Protein AF-A0A2E6G4C5-F1 (afdb_monomer)

Nearest PDB structures (foldseek):
  2aii-assembly1_X  TM=8.793E-01  e=7.223E-10  Homo sapiens
  6qkj-assembly1_A  TM=6.917E-01  e=2.971E-03  Chloracidobacterium thermophilum B
  6qki-assembly1_B  TM=6.060E-01  e=1.383E-03  Chloracidobacterium thermophilum B
  6o6l-assembly1_C  TM=6.551E-01  e=5.988E-03  Chloracidobacterium thermophilum B
  6o6m-assembly1_C  TM=4.551E-01  e=1.674E-03  Chloracidobacterium thermophilum B

Sequence (199 aa):
MARGNNMEEQTFGRVQLSPLMRRVRTIFTVLGCVMVSLTGCFEREGQLANVDDASENGMAFVPGGTFWMGAQNDPLSLPREHPAHLVTVGPFWMDAHEVTNAQFDDFVQATGYVPVAEKPLDIEALMVGLPLGSTVEDLDPTPGSMVFSPPLHEVGLADAFAWWDWQQGADWRHPFGPESSLANLENHPVVHVCYWDAL

Mean predicted aligned error: 15.0 Å

Radius of gyration: 37.27 Å; Cα contacts (8 Å, |Δi|>4): 217; chains: 1; bounding box: 77×78×99 Å

Solvent-accessible surface area (backbone atoms only — not comparable to full-atom values): 12948 Å² total; per-residue (Å²): 141,81,84,90,85,86,88,82,89,82,85,80,74,83,80,80,77,61,84,75,69,68,65,64,64,64,62,64,65,68,68,67,76,76,79,80,82,83,84,80,80,78,76,75,70,78,76,72,69,64,78,88,60,41,44,101,83,51,29,30,66,44,79,47,50,74,47,77,45,58,47,81,89,55,93,85,62,55,81,87,42,49,70,48,42,83,46,76,49,75,63,49,76,42,69,72,61,71,67,20,35,48,61,51,48,55,51,30,71,74,69,68,61,78,52,68,24,76,36,67,55,59,60,74,68,50,58,76,76,49,65,95,84,72,59,71,89,80,58,77,47,67,27,26,35,77,31,83,43,82,56,98,58,93,73,69,90,86,47,67,69,68,37,34,41,82,32,63,49,12,21,59,60,11,67,79,14,69,90,41,62,51,82,96,38,43,84,36,64,56,47,65,68,52,77,81,64,75,109

Structure (mmCIF, N/CA/C/O backbone):
data_AF-A0A2E6G4C5-F1
#
_entry.id   AF-A0A2E6G4C5-F1
#
loop_
_atom_site.group_PDB
_atom_site.id
_atom_site.type_symbol
_atom_site.label_atom_id
_atom_site.label_alt_id
_atom_site.label_comp_id
_atom_site.label_asym_id
_atom_site.label_entity_id
_atom_site.label_seq_id
_atom_site.pdbx_PDB_ins_code
_atom_site.Cartn_x
_atom_site.Cartn_y
_atom_site.Cartn_z
_atom_site.occupancy
_atom_site.B_iso_or_equiv
_atom_site.auth_seq_id
_atom_site.auth_comp_id
_atom_site.auth_asym_id
_atom_site.auth_atom_id
_atom_site.pdbx_PDB_model_num
ATOM 1 N N . MET A 1 1 ? -52.702 -55.408 76.292 1.00 41.81 1 MET A N 1
ATOM 2 C CA . MET A 1 1 ? -51.222 -55.386 76.303 1.00 41.81 1 MET A CA 1
ATOM 3 C C . MET A 1 1 ? -50.809 -53.934 76.035 1.00 41.81 1 MET A C 1
ATOM 5 O O . MET A 1 1 ? -50.773 -53.537 74.890 1.00 41.81 1 MET A O 1
ATOM 9 N N . ALA A 1 2 ? -50.998 -53.005 76.976 1.00 33.78 2 ALA A N 1
ATOM 10 C CA . ALA A 1 2 ? -50.266 -52.731 78.221 1.00 33.78 2 ALA A CA 1
ATOM 11 C C . ALA A 1 2 ? -49.085 -51.746 78.027 1.00 33.78 2 ALA A C 1
ATOM 13 O O . ALA A 1 2 ? -48.048 -52.159 77.531 1.00 33.78 2 ALA A O 1
ATOM 14 N N . ARG A 1 3 ? -49.287 -50.519 78.563 1.00 32.06 3 ARG A N 1
ATOM 15 C CA . ARG A 1 3 ? -48.322 -49.482 79.028 1.00 32.06 3 ARG A CA 1
ATOM 16 C C . ARG A 1 3 ? -47.516 -48.759 77.926 1.00 32.06 3 ARG A C 1
ATOM 18 O O . ARG A 1 3 ? -46.966 -49.410 77.061 1.00 32.06 3 ARG A O 1
ATOM 25 N N . GLY A 1 4 ? -47.414 -47.428 77.844 1.00 33.94 4 GLY A N 1
ATOM 26 C CA . GLY A 1 4 ? -47.518 -46.363 78.851 1.00 33.94 4 GLY A CA 1
ATOM 27 C C . GLY A 1 4 ? -46.121 -45.960 79.349 1.00 33.94 4 GLY A C 1
ATOM 28 O O . GLY A 1 4 ? -45.484 -46.805 79.968 1.00 33.94 4 GLY A O 1
ATOM 29 N N . ASN A 1 5 ? -45.682 -44.725 79.032 1.00 35.91 5 ASN A N 1
ATOM 30 C CA . ASN A 1 5 ? -44.734 -43.808 79.727 1.00 35.91 5 ASN A CA 1
ATOM 31 C C . ASN A 1 5 ? -44.149 -42.826 78.677 1.00 35.91 5 ASN A C 1
ATOM 33 O O . ASN A 1 5 ? -43.574 -43.287 77.700 1.00 35.91 5 ASN A O 1
ATOM 37 N N . ASN A 1 6 ? -44.442 -41.520 78.631 1.00 34.91 6 ASN A N 1
ATOM 38 C CA . ASN A 1 6 ? -44.186 -40.381 79.538 1.00 34.91 6 ASN A CA 1
ATOM 39 C C . ASN A 1 6 ? -42.707 -40.033 79.816 1.00 34.91 6 ASN A C 1
ATOM 41 O O . ASN A 1 6 ? -42.020 -40.794 80.484 1.00 34.91 6 ASN A O 1
ATOM 45 N N . MET A 1 7 ? -42.368 -38.796 79.403 1.00 31.59 7 MET A N 1
ATOM 46 C CA . MET A 1 7 ? -41.510 -37.774 80.037 1.00 31.59 7 MET A CA 1
ATOM 47 C C . MET A 1 7 ? -39.992 -38.005 80.122 1.00 31.59 7 MET A C 1
ATOM 49 O O . MET A 1 7 ? -39.540 -38.852 80.876 1.00 31.59 7 MET A O 1
ATOM 53 N N . GLU A 1 8 ? -39.220 -37.115 79.483 1.00 36.81 8 GLU A N 1
ATOM 54 C CA . GLU A 1 8 ? -38.365 -36.167 80.222 1.00 36.81 8 GLU A CA 1
ATOM 55 C C . GLU A 1 8 ? -37.941 -34.967 79.350 1.00 36.81 8 GLU A C 1
ATOM 57 O O . GLU A 1 8 ? -37.456 -35.107 78.227 1.00 36.81 8 GLU A O 1
ATOM 62 N N . GLU A 1 9 ? -38.173 -33.772 79.897 1.00 37.12 9 GLU A N 1
ATOM 63 C CA . GLU A 1 9 ? -37.619 -32.490 79.466 1.00 37.12 9 GLU A CA 1
ATOM 64 C C . GLU A 1 9 ? -36.089 -32.506 79.563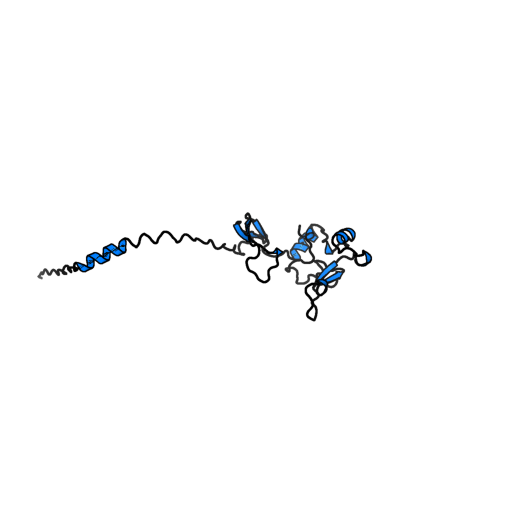 1.00 37.12 9 GLU A C 1
ATOM 66 O O . GLU A 1 9 ? -35.541 -32.877 80.598 1.00 37.12 9 GLU A O 1
ATOM 71 N N . GLN A 1 10 ? -35.395 -31.979 78.552 1.00 36.56 10 GLN A N 1
ATOM 72 C CA . GLN A 1 10 ? -34.051 -31.436 78.751 1.00 36.56 10 GLN A CA 1
ATOM 73 C C . GLN A 1 10 ? -34.012 -29.964 78.353 1.00 36.56 10 GLN A C 1
ATOM 75 O O . GLN A 1 10 ? -33.916 -29.572 77.191 1.00 36.56 10 GLN A O 1
ATOM 80 N N . THR A 1 11 ? -34.107 -29.149 79.393 1.00 38.53 11 THR A N 1
ATOM 81 C CA . THR A 1 11 ? -33.751 -27.740 79.466 1.00 38.53 11 THR A CA 1
ATOM 82 C C . THR A 1 11 ? -32.267 -27.558 79.141 1.00 38.53 11 THR A C 1
ATOM 84 O O . THR A 1 11 ? -31.400 -27.820 79.971 1.00 38.53 11 THR A O 1
ATOM 87 N N . PHE A 1 12 ? -31.942 -27.062 77.943 1.00 36.78 12 PHE A N 1
ATOM 88 C CA . PHE A 1 12 ? -30.594 -26.557 77.682 1.00 36.78 12 PHE A CA 1
ATOM 89 C C . PHE A 1 12 ? -30.489 -25.114 78.180 1.00 36.78 12 PHE A C 1
ATOM 91 O O . PHE A 1 12 ? -31.210 -24.214 77.745 1.00 36.78 12 PHE A O 1
ATOM 98 N N . GLY A 1 13 ? -29.615 -24.933 79.168 1.00 32.12 13 GLY A N 1
ATOM 99 C CA . GLY A 1 13 ? -29.433 -23.703 79.918 1.00 32.12 13 GLY A CA 1
ATOM 100 C C . GLY A 1 13 ? -29.119 -22.486 79.051 1.00 32.12 13 GLY A C 1
ATOM 101 O O . GLY A 1 13 ? -28.340 -22.519 78.099 1.00 32.12 13 GLY A O 1
ATOM 102 N N . ARG A 1 14 ? -29.713 -21.367 79.455 1.00 40.03 14 ARG A N 1
ATOM 103 C CA . ARG A 1 14 ? -29.396 -20.01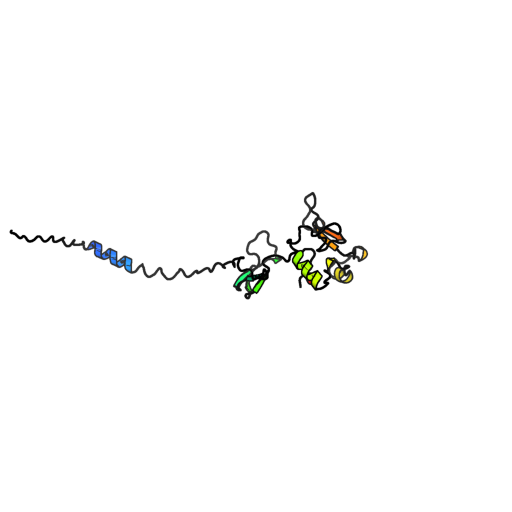4 79.008 1.00 40.03 14 ARG A CA 1
ATOM 104 C C . ARG A 1 14 ? -27.926 -19.726 79.340 1.00 40.03 14 ARG A C 1
ATOM 106 O O . ARG A 1 14 ? -27.603 -19.442 80.489 1.00 40.03 14 ARG A O 1
ATOM 113 N N . VAL A 1 15 ? -27.032 -19.786 78.352 1.00 46.47 15 VAL A N 1
ATOM 114 C CA . VAL A 1 15 ? -25.653 -19.304 78.521 1.00 46.47 15 VAL A CA 1
ATOM 115 C C . VAL A 1 15 ? -25.710 -17.792 78.729 1.00 46.47 15 VAL A C 1
ATOM 117 O O . VAL A 1 15 ? -26.026 -17.017 77.825 1.00 46.47 15 VAL A O 1
ATOM 120 N N . GLN A 1 16 ? -25.454 -17.374 79.964 1.00 44.12 16 GLN A N 1
ATOM 121 C CA . GLN A 1 16 ? -25.358 -15.980 80.366 1.00 44.12 16 GLN A CA 1
ATOM 122 C C . GLN A 1 16 ? -24.038 -15.418 79.817 1.00 44.12 16 GLN A C 1
ATOM 124 O O . GLN A 1 16 ? -22.968 -15.626 80.383 1.00 44.12 16 GLN A O 1
ATOM 129 N N . LEU A 1 17 ? -24.100 -14.738 78.671 1.00 47.75 17 LEU A N 1
ATOM 130 C CA . LEU A 1 17 ? -22.950 -14.025 78.112 1.00 47.75 17 LEU A CA 1
ATOM 131 C C . LEU A 1 17 ? -22.547 -12.880 79.050 1.00 47.75 17 LEU A C 1
ATOM 133 O O . LEU A 1 17 ? -23.383 -12.070 79.458 1.00 47.75 17 LEU A O 1
ATOM 137 N N . SER A 1 18 ? -21.258 -12.822 79.384 1.00 59.50 18 SER A N 1
ATOM 138 C CA . SER A 1 18 ? -20.689 -11.820 80.282 1.00 59.50 18 SER A CA 1
ATOM 139 C C . SER A 1 18 ? -20.804 -10.398 79.694 1.00 59.50 18 SER A C 1
ATOM 141 O O . SER A 1 18 ? -20.777 -10.214 78.470 1.00 59.50 18 SER A O 1
ATOM 143 N N . PRO A 1 19 ? -20.908 -9.355 80.543 1.00 48.91 19 PRO A N 1
ATOM 144 C CA . PRO A 1 19 ? -21.113 -7.967 80.109 1.00 48.91 19 PRO A CA 1
ATOM 145 C C . PRO A 1 19 ? -19.984 -7.390 79.232 1.00 48.91 19 PRO A C 1
ATOM 147 O O . PRO A 1 19 ? -20.163 -6.333 78.626 1.00 48.91 19 PRO A O 1
ATOM 150 N N . LEU A 1 20 ? -18.855 -8.094 79.092 1.00 50.62 20 LEU A N 1
ATOM 151 C CA . LEU A 1 20 ? -17.735 -7.692 78.241 1.00 50.62 20 LEU A CA 1
ATOM 152 C C . LEU A 1 20 ? -17.995 -7.935 76.738 1.00 50.62 20 LEU A C 1
ATOM 154 O O . LEU A 1 20 ? -17.458 -7.217 75.899 1.00 50.62 20 LEU A O 1
ATOM 158 N N . MET A 1 21 ? -18.878 -8.873 76.372 1.00 49.88 21 MET A N 1
ATOM 159 C CA . MET A 1 21 ? -19.146 -9.221 74.962 1.00 49.88 21 MET A CA 1
ATOM 160 C C . MET A 1 21 ? -20.267 -8.394 74.305 1.00 49.88 21 MET A C 1
ATOM 162 O O . MET A 1 21 ? -20.555 -8.570 73.122 1.00 49.88 21 MET A O 1
ATOM 166 N N . ARG A 1 22 ? -20.888 -7.450 75.030 1.00 47.75 22 ARG A N 1
ATOM 167 C CA . ARG A 1 22 ? -21.888 -6.517 74.467 1.00 47.75 22 ARG A CA 1
ATOM 168 C C . ARG A 1 22 ? -21.302 -5.223 73.903 1.00 47.75 22 ARG A C 1
ATOM 170 O O . ARG A 1 22 ? -22.009 -4.524 73.189 1.00 47.75 22 ARG A O 1
ATOM 177 N N . ARG A 1 23 ? -20.033 -4.905 74.183 1.00 51.22 23 ARG A N 1
ATOM 178 C CA . ARG A 1 23 ? -19.395 -3.660 73.709 1.00 51.22 23 ARG A CA 1
ATOM 179 C C . ARG A 1 23 ? -18.577 -3.809 72.424 1.00 51.22 23 ARG A C 1
ATOM 181 O O . ARG A 1 23 ? -18.333 -2.812 71.761 1.00 51.22 23 ARG A O 1
ATOM 188 N N . VAL A 1 24 ? -18.232 -5.030 72.015 1.00 46.56 24 VAL A N 1
ATOM 189 C CA . VAL A 1 24 ? -17.465 -5.268 70.773 1.00 46.56 24 VAL A CA 1
ATOM 190 C C . VAL A 1 24 ? -18.373 -5.316 69.535 1.00 46.56 24 VAL A C 1
ATOM 192 O O . VAL A 1 24 ? -17.951 -4.991 68.430 1.00 46.56 24 VAL A O 1
ATOM 195 N N . ARG A 1 25 ? -19.660 -5.638 69.711 1.00 40.25 25 ARG A N 1
ATOM 196 C CA . ARG A 1 25 ? -20.602 -5.823 68.595 1.00 40.25 25 ARG A CA 1
ATOM 197 C C . ARG A 1 25 ? -21.164 -4.508 68.028 1.00 40.25 25 ARG A C 1
ATOM 199 O O . ARG A 1 25 ? -21.554 -4.467 66.868 1.00 40.25 25 ARG A O 1
ATOM 206 N N . THR A 1 26 ? -21.153 -3.425 68.807 1.00 41.03 26 THR A N 1
ATOM 207 C CA . THR A 1 26 ? -21.683 -2.117 68.374 1.00 41.03 26 THR A CA 1
ATOM 208 C C . THR A 1 26 ? -20.667 -1.302 67.566 1.00 41.03 26 THR A C 1
ATOM 210 O O . THR A 1 26 ? -21.065 -0.495 66.734 1.00 41.03 26 THR A O 1
ATOM 213 N N . ILE A 1 27 ? -19.361 -1.544 67.732 1.00 42.97 27 ILE A N 1
ATOM 214 C CA . ILE A 1 27 ? -18.314 -0.798 67.008 1.00 42.97 27 ILE A CA 1
ATOM 215 C C . ILE A 1 27 ? -18.156 -1.297 65.560 1.00 42.97 27 ILE A C 1
ATOM 217 O O . ILE A 1 27 ? -17.913 -0.502 64.658 1.00 42.97 27 ILE A O 1
ATOM 221 N N . PHE A 1 28 ? -18.399 -2.583 65.292 1.00 40.72 28 PHE A N 1
ATOM 222 C CA . PHE A 1 28 ? -18.244 -3.148 63.944 1.00 40.72 28 PHE A CA 1
ATOM 223 C C . PHE A 1 28 ? -19.391 -2.847 62.968 1.00 40.72 28 PHE A C 1
ATOM 225 O O . PHE A 1 28 ? -19.239 -3.079 61.774 1.00 40.72 28 PHE A O 1
ATOM 232 N N . THR A 1 29 ? -20.521 -2.302 63.430 1.00 42.88 29 THR A N 1
ATOM 233 C CA . THR A 1 29 ? -21.679 -2.051 62.546 1.00 42.88 29 THR A CA 1
ATOM 234 C C . THR A 1 29 ? -21.664 -0.642 61.932 1.00 42.88 29 THR A C 1
ATOM 236 O O . THR A 1 29 ? -22.327 -0.407 60.931 1.00 42.88 29 THR A O 1
ATOM 239 N N . VAL A 1 30 ? -20.870 0.296 62.466 1.00 44.38 30 VAL A N 1
ATOM 240 C CA . VAL A 1 30 ? -20.780 1.675 61.933 1.00 44.38 30 VAL A CA 1
ATOM 241 C C . VAL A 1 30 ? -19.625 1.844 60.933 1.00 44.38 30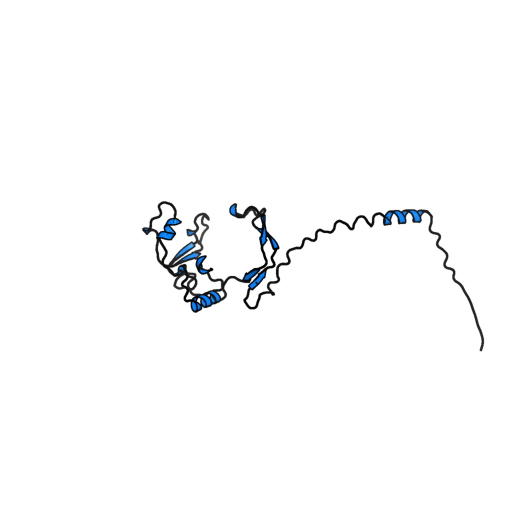 VAL A C 1
ATOM 243 O O . VAL A 1 30 ? -19.671 2.732 60.090 1.00 44.38 30 VAL A O 1
ATOM 246 N N . LEU A 1 31 ? -18.628 0.951 60.938 1.00 41.97 31 LEU A N 1
ATOM 247 C CA . LEU A 1 31 ? -17.504 1.007 59.991 1.00 41.97 31 LEU A CA 1
ATOM 248 C C . LEU A 1 31 ? -17.769 0.274 58.657 1.00 41.97 31 LEU A C 1
ATOM 250 O O . LEU A 1 31 ? -16.985 0.398 57.724 1.00 41.97 31 LEU A O 1
ATOM 254 N N . GLY A 1 32 ? -18.874 -0.472 58.547 1.00 39.03 32 GLY A N 1
ATOM 255 C CA . GLY A 1 32 ? -19.228 -1.239 57.343 1.00 39.03 32 GLY A CA 1
ATOM 256 C C . GLY A 1 32 ? -19.961 -0.449 56.250 1.00 39.03 32 GLY A C 1
ATOM 257 O O . GLY A 1 32 ? -20.060 -0.933 55.130 1.00 39.03 32 GLY A O 1
ATOM 258 N N . CYS A 1 33 ? -20.454 0.761 56.539 1.00 40.81 33 CYS A N 1
ATOM 259 C CA . CYS A 1 33 ? -21.252 1.555 55.588 1.00 40.81 33 CYS A CA 1
ATOM 260 C C . CYS A 1 33 ? -20.489 2.701 54.898 1.00 40.81 33 CYS A C 1
ATOM 262 O O . CYS A 1 33 ? -21.085 3.422 54.107 1.00 40.81 33 CYS A O 1
ATOM 264 N N . VAL A 1 34 ? -19.189 2.887 55.161 1.00 41.03 34 VAL A N 1
ATOM 265 C CA . VAL A 1 34 ? -18.389 3.981 54.556 1.00 41.03 34 VAL A CA 1
ATOM 266 C C . VAL A 1 34 ? -17.484 3.490 53.408 1.00 41.03 34 VAL A C 1
ATOM 268 O O . VAL A 1 34 ? -16.875 4.285 52.704 1.00 41.03 34 VAL A O 1
ATOM 271 N N . MET A 1 35 ? -17.455 2.183 53.133 1.00 41.66 35 MET A N 1
ATOM 272 C CA . MET A 1 35 ? -16.634 1.554 52.084 1.00 41.66 35 MET A CA 1
ATOM 273 C C . MET A 1 35 ? -17.492 0.947 50.956 1.00 41.66 35 MET A C 1
ATOM 275 O O . MET A 1 35 ? -17.284 -0.190 50.553 1.00 41.66 35 MET A O 1
ATOM 279 N N . VAL A 1 36 ?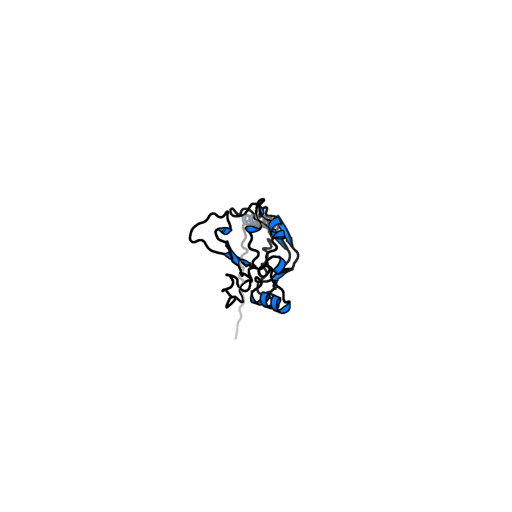 -18.490 1.685 50.453 1.00 46.22 36 VAL A N 1
ATOM 280 C CA . VAL A 1 36 ? -19.249 1.302 49.234 1.00 46.22 36 VAL A CA 1
ATOM 281 C C . VAL A 1 36 ? -19.273 2.435 48.187 1.00 46.22 36 VAL A C 1
ATOM 283 O O . VAL A 1 36 ? -19.960 2.345 47.180 1.00 46.22 36 VAL A O 1
ATOM 286 N N . SER A 1 37 ? -18.473 3.495 48.356 1.00 46.50 37 SER A N 1
ATOM 287 C CA . SER A 1 37 ? -18.552 4.688 47.488 1.00 46.50 37 SER A CA 1
ATOM 288 C C . SER A 1 37 ? -17.337 4.956 46.588 1.00 46.50 37 SER A C 1
ATOM 290 O O . SER A 1 37 ? -17.247 6.047 46.040 1.00 46.50 37 SER A O 1
ATOM 292 N N . LEU A 1 38 ? -16.404 4.015 46.398 1.00 44.59 38 LEU A N 1
ATOM 293 C CA . LEU A 1 38 ? -15.191 4.254 45.587 1.00 44.59 38 LEU A CA 1
ATOM 294 C C . LEU A 1 38 ? -14.757 3.055 44.726 1.00 44.59 38 LEU A C 1
ATOM 296 O O . LEU A 1 38 ? -13.577 2.748 44.609 1.00 44.59 38 LEU A O 1
ATOM 300 N N . THR A 1 39 ? -15.699 2.377 44.077 1.00 49.59 39 THR A N 1
ATOM 301 C CA . THR A 1 39 ? -15.367 1.440 42.984 1.00 49.59 39 THR A CA 1
ATOM 302 C C . THR A 1 39 ? -16.219 1.761 41.765 1.00 49.59 39 THR A C 1
ATOM 304 O O . THR A 1 39 ? -16.981 0.952 41.255 1.00 49.59 39 THR A O 1
ATOM 307 N N . GLY A 1 40 ? -16.125 3.024 41.351 1.00 41.72 40 GLY A N 1
ATOM 308 C CA . GLY A 1 40 ? -16.681 3.549 40.111 1.00 41.72 40 GLY A CA 1
ATOM 309 C C . GLY A 1 40 ? -15.587 3.935 39.117 1.00 41.72 40 GLY A C 1
ATOM 310 O O . GLY A 1 40 ? -15.769 4.898 38.387 1.00 41.72 40 GLY A O 1
ATOM 311 N N . CYS A 1 41 ? -14.451 3.234 39.101 1.00 43.41 41 CYS A N 1
ATOM 312 C CA . CYS A 1 41 ? -13.592 3.199 37.918 1.00 43.41 41 CYS A CA 1
ATOM 313 C C . CYS A 1 41 ? -14.025 1.985 37.100 1.00 43.41 41 CYS A C 1
ATOM 315 O O . CYS A 1 41 ? -13.449 0.908 37.211 1.00 43.41 41 CYS A O 1
ATOM 317 N N . PHE A 1 42 ? -15.107 2.139 36.337 1.00 40.12 42 PHE A N 1
ATOM 318 C CA . PHE A 1 42 ? -15.360 1.247 35.213 1.00 40.12 42 PHE A CA 1
ATOM 319 C C . PHE A 1 42 ? -14.480 1.769 34.073 1.00 40.12 42 PHE A C 1
ATOM 321 O O . PHE A 1 42 ? -14.916 2.571 33.249 1.00 40.12 42 PHE A O 1
ATOM 328 N N . GLU A 1 43 ? -13.203 1.387 34.084 1.00 44.94 43 GLU A N 1
ATOM 329 C CA . GLU A 1 43 ? -12.387 1.419 32.874 1.00 44.94 43 GLU A CA 1
ATOM 330 C C . GLU A 1 43 ? -13.057 0.461 31.897 1.00 44.94 43 GLU A C 1
ATOM 332 O O . GLU A 1 43 ? -12.998 -0.760 32.027 1.00 44.94 43 GLU A O 1
ATOM 337 N N . ARG A 1 44 ? -13.808 1.031 30.955 1.00 42.38 44 ARG A N 1
ATOM 338 C CA . ARG A 1 44 ? -14.300 0.292 29.805 1.00 42.38 44 ARG A CA 1
ATOM 339 C C . ARG A 1 44 ? -13.083 0.103 28.904 1.00 42.38 44 ARG A C 1
ATOM 341 O O . ARG A 1 44 ? -12.849 0.912 28.011 1.00 42.38 44 ARG A O 1
ATOM 348 N N . GLU A 1 45 ? -12.270 -0.907 29.209 1.00 48.69 45 GLU A N 1
ATOM 349 C CA . GLU A 1 45 ? -11.307 -1.449 28.253 1.00 48.69 45 GLU A CA 1
ATOM 350 C C . GLU A 1 45 ? -12.064 -1.647 26.941 1.00 48.69 45 GLU A C 1
ATOM 352 O O . GLU A 1 45 ? -13.122 -2.284 26.910 1.00 48.69 45 GLU A O 1
ATOM 357 N N . GLY A 1 46 ? -11.593 -0.971 25.891 1.00 46.47 46 GLY A N 1
ATOM 358 C CA . GLY A 1 46 ? -12.200 -1.044 24.575 1.00 46.47 46 GLY A CA 1
ATOM 359 C C . GLY A 1 46 ? -12.271 -2.507 24.175 1.00 46.47 46 GLY A C 1
ATOM 360 O O . GLY A 1 46 ? -11.245 -3.151 23.981 1.00 46.47 46 GLY A O 1
ATOM 361 N N . GLN A 1 47 ? -13.485 -3.044 24.110 1.00 46.44 47 GLN A N 1
ATOM 362 C CA . GLN A 1 47 ? -13.718 -4.370 23.578 1.00 46.44 47 GLN A CA 1
ATOM 363 C C . GLN A 1 47 ? -13.323 -4.306 22.105 1.00 46.44 47 GLN A C 1
ATOM 365 O O . GLN A 1 47 ? -14.041 -3.715 21.299 1.00 46.44 47 GLN A O 1
ATOM 370 N N . LEU A 1 48 ? -12.138 -4.830 21.781 1.00 49.59 48 LEU A N 1
ATOM 371 C CA . LEU A 1 48 ? -11.711 -5.018 20.402 1.00 49.59 48 LEU A CA 1
ATOM 372 C C . LEU A 1 48 ? -12.811 -5.830 19.715 1.00 49.59 48 LEU A C 1
ATOM 374 O O . LEU A 1 48 ? -13.214 -6.880 20.224 1.00 49.59 48 LEU A O 1
ATOM 378 N N . ALA A 1 49 ? -13.362 -5.288 18.629 1.00 52.84 49 ALA A N 1
ATOM 379 C CA . ALA A 1 49 ? -14.374 -5.977 17.847 1.00 52.84 49 ALA A CA 1
ATOM 380 C C . ALA A 1 49 ? -13.813 -7.343 17.436 1.00 52.84 49 ALA A C 1
ATOM 382 O O . ALA A 1 49 ? -12.661 -7.444 17.009 1.00 52.84 49 ALA A O 1
ATOM 383 N N . ASN A 1 50 ? -14.596 -8.399 17.643 1.00 51.97 50 ASN A N 1
ATOM 384 C CA . ASN A 1 50 ? -14.174 -9.738 17.272 1.00 51.97 50 ASN A CA 1
ATOM 385 C C . ASN A 1 50 ? -14.105 -9.803 15.738 1.00 51.97 50 ASN A C 1
ATOM 387 O O . ASN A 1 50 ? -15.065 -9.423 15.073 1.00 51.97 50 ASN A O 1
ATOM 391 N N . VAL A 1 51 ? -12.982 -10.260 15.179 1.00 53.94 51 VAL A N 1
ATOM 392 C CA . VAL A 1 51 ? -12.747 -10.312 13.717 1.00 53.94 51 VAL A CA 1
ATOM 393 C C . VAL A 1 51 ? -13.778 -11.208 13.007 1.00 53.94 51 VAL A C 1
ATOM 395 O O . VAL A 1 51 ? -14.040 -11.037 11.820 1.00 53.94 51 VAL A O 1
ATOM 398 N N . ASP A 1 52 ? -14.440 -12.095 13.753 1.00 54.28 52 ASP A N 1
ATOM 399 C CA . ASP A 1 52 ? -15.518 -12.967 13.274 1.00 54.28 52 ASP A CA 1
ATOM 400 C C . ASP A 1 52 ? -16.815 -12.228 12.863 1.00 54.28 52 ASP A C 1
ATOM 402 O O . ASP A 1 52 ? -17.700 -12.853 12.285 1.00 54.28 52 ASP A O 1
ATOM 406 N N . ASP A 1 53 ? -16.941 -10.919 13.127 1.00 55.06 53 ASP A N 1
ATOM 407 C CA . ASP A 1 53 ? -18.077 -10.074 12.696 1.00 55.06 53 ASP A CA 1
ATOM 408 C C . ASP A 1 53 ? -17.874 -9.446 11.295 1.00 55.06 53 ASP A C 1
ATOM 410 O O . ASP A 1 53 ? -18.564 -8.488 10.926 1.00 55.06 53 ASP A O 1
ATOM 414 N N . ALA A 1 54 ? -16.921 -9.947 10.497 1.00 62.09 54 ALA A N 1
ATOM 415 C CA . ALA A 1 54 ? -16.756 -9.496 9.119 1.00 62.09 54 ALA A CA 1
ATOM 416 C C . ALA A 1 54 ? -18.061 -9.711 8.324 1.00 62.09 54 ALA A C 1
ATOM 418 O O . ALA A 1 54 ? -18.617 -10.808 8.272 1.00 62.09 54 ALA A O 1
ATOM 419 N N . SER A 1 55 ? -18.570 -8.635 7.721 1.00 72.25 55 SER A N 1
ATOM 420 C CA . SER A 1 55 ? -19.737 -8.658 6.835 1.00 72.25 55 SER A CA 1
ATOM 421 C C . SER A 1 55 ? -19.518 -9.602 5.646 1.00 72.25 55 SER A C 1
ATOM 423 O O . SER A 1 55 ? -18.384 -9.954 5.328 1.00 72.25 55 SER A O 1
ATOM 425 N N . GLU A 1 56 ? -20.589 -9.952 4.921 1.00 63.16 56 GLU A N 1
ATOM 426 C CA . GLU A 1 56 ? -20.506 -10.756 3.683 1.00 63.16 56 GLU A CA 1
ATOM 427 C C . GLU A 1 56 ? -19.510 -10.192 2.644 1.00 63.16 56 GLU A C 1
ATOM 429 O O . GLU A 1 56 ? -19.064 -10.926 1.767 1.00 63.16 56 GLU A O 1
ATOM 434 N N . ASN A 1 57 ? -19.108 -8.921 2.778 1.00 77.19 57 ASN A N 1
ATOM 435 C CA . ASN A 1 57 ? -18.162 -8.235 1.900 1.00 77.19 57 ASN A CA 1
ATOM 436 C C . ASN A 1 57 ? -16.713 -8.196 2.431 1.00 77.19 57 ASN A C 1
ATOM 438 O O . ASN A 1 57 ? -15.884 -7.509 1.846 1.00 77.19 57 ASN A O 1
ATOM 442 N N . GLY A 1 58 ? -16.389 -8.872 3.541 1.00 89.06 58 GLY A N 1
ATOM 443 C CA . GLY A 1 58 ? -15.021 -8.907 4.090 1.00 89.06 58 GLY A CA 1
ATOM 444 C C . GLY A 1 58 ? -14.608 -7.680 4.918 1.00 89.06 58 GLY A C 1
ATOM 445 O O . GLY A 1 58 ? -13.452 -7.569 5.322 1.00 89.06 58 GLY A O 1
ATOM 446 N N . MET A 1 59 ? -15.542 -6.773 5.219 1.00 95.12 59 MET A N 1
ATOM 447 C CA . MET A 1 59 ? -15.314 -5.618 6.099 1.00 95.12 59 MET A CA 1
ATOM 448 C C . MET A 1 59 ? -15.744 -5.904 7.536 1.00 95.12 59 MET A C 1
ATOM 450 O O . MET A 1 59 ? -16.823 -6.460 7.747 1.00 95.12 59 MET A O 1
ATOM 454 N N . ALA A 1 60 ? -14.977 -5.431 8.515 1.00 95.25 60 ALA A N 1
ATOM 455 C CA . ALA A 1 60 ? -15.329 -5.445 9.931 1.00 95.25 60 ALA A CA 1
ATOM 456 C C . ALA A 1 60 ? -15.982 -4.121 10.364 1.00 95.25 60 ALA A C 1
ATOM 458 O O . ALA A 1 60 ? -15.583 -3.033 9.936 1.00 95.25 60 ALA A O 1
ATOM 459 N N . PHE A 1 61 ? -16.988 -4.204 11.240 1.00 94.75 61 PHE A N 1
ATOM 460 C CA . PHE A 1 61 ? -17.596 -3.019 11.840 1.00 94.75 61 PHE A CA 1
ATOM 461 C C . PHE A 1 61 ? -16.729 -2.510 12.989 1.00 94.75 61 PHE A C 1
ATOM 463 O O . PHE A 1 61 ? -16.535 -3.198 13.993 1.00 94.75 61 PHE A O 1
ATOM 470 N N . VAL A 1 62 ? -16.251 -1.274 12.872 1.00 95.62 62 VAL A N 1
ATOM 471 C CA . VAL A 1 62 ? -15.498 -0.601 13.925 1.00 95.62 62 VAL A CA 1
ATOM 472 C C . VAL A 1 62 ? -16.458 0.299 14.707 1.00 95.62 62 VAL A C 1
ATOM 474 O O . VAL A 1 62 ? -16.974 1.282 14.158 1.00 95.62 62 VAL A O 1
ATOM 477 N N . PRO A 1 63 ? -16.725 0.002 15.994 1.00 95.81 63 PRO A N 1
ATOM 478 C CA . PRO A 1 63 ? -17.550 0.876 16.806 1.00 95.81 63 PRO A CA 1
ATOM 479 C C . PRO A 1 63 ? -16.846 2.224 16.992 1.00 95.81 63 PRO A C 1
ATOM 481 O O . PRO A 1 63 ? -15.649 2.291 17.270 1.00 95.81 63 PRO A O 1
ATOM 484 N N . GLY A 1 64 ? -17.607 3.311 16.865 1.00 97.56 64 GLY A N 1
ATOM 485 C CA . GLY A 1 64 ? -17.104 4.652 17.147 1.00 97.56 64 GLY A CA 1
ATOM 486 C C . GLY A 1 64 ? -16.675 4.789 18.607 1.00 97.56 64 GLY A C 1
ATOM 487 O O . GLY A 1 64 ? -17.202 4.116 19.498 1.00 97.56 64 GLY A O 1
ATOM 488 N N . GLY A 1 65 ? -15.736 5.690 18.865 1.00 98.06 65 GLY A N 1
ATOM 489 C CA . GLY A 1 65 ? -15.167 5.862 20.192 1.00 98.06 65 GLY A CA 1
ATOM 490 C C . GLY A 1 65 ? -14.108 6.949 20.244 1.00 98.06 65 GLY A C 1
ATOM 491 O O . GLY A 1 65 ? -13.772 7.574 19.236 1.00 98.06 65 GLY A O 1
ATOM 492 N N . THR A 1 66 ? -13.591 7.168 21.448 1.00 98.44 66 THR A N 1
ATOM 493 C CA . THR A 1 66 ? -12.479 8.080 21.708 1.00 98.44 66 THR A CA 1
ATOM 494 C C . THR A 1 66 ? -11.253 7.266 22.099 1.00 98.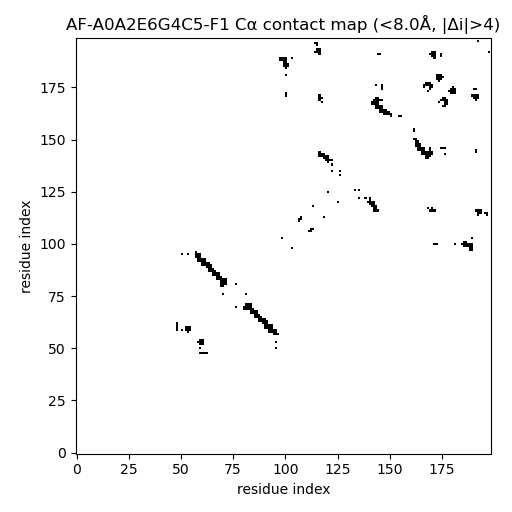44 66 THR A C 1
ATOM 496 O O . THR A 1 66 ? -11.349 6.405 22.973 1.00 98.44 66 THR A O 1
ATOM 499 N N . PHE A 1 67 ? -10.108 7.544 21.482 1.00 96.81 67 PHE A N 1
ATOM 500 C CA . PHE A 1 67 ? -8.845 6.858 21.765 1.00 96.81 67 PHE A CA 1
ATOM 501 C C . PHE A 1 67 ? -7.658 7.824 21.679 1.00 96.81 67 PHE A C 1
ATOM 503 O O . PHE A 1 67 ? -7.792 8.945 21.184 1.00 96.81 67 PHE A O 1
ATOM 510 N N . TRP A 1 68 ? -6.499 7.399 22.181 1.00 97.00 68 TRP A N 1
ATOM 511 C CA . TRP A 1 68 ? -5.245 8.140 22.048 1.00 97.00 68 TRP A CA 1
ATOM 512 C C . TRP A 1 68 ? -4.617 7.881 20.677 1.00 97.00 68 TRP A C 1
ATOM 514 O O . TRP A 1 68 ? -4.264 6.746 20.368 1.00 97.00 68 TRP A O 1
ATOM 524 N N . MET A 1 69 ? -4.461 8.933 19.875 1.00 96.94 69 MET A N 1
ATOM 525 C CA . MET A 1 69 ? -3.751 8.896 18.595 1.00 96.94 69 MET A CA 1
ATOM 526 C C . MET A 1 69 ? -2.391 9.583 18.736 1.00 96.94 69 MET A C 1
ATOM 528 O O . MET A 1 69 ? -2.314 10.667 19.313 1.00 96.94 69 MET A O 1
ATOM 532 N N . GLY A 1 70 ? -1.345 8.977 18.172 1.00 96.38 70 GLY A N 1
ATOM 533 C CA . GLY A 1 70 ? 0.042 9.442 18.274 1.00 96.38 70 GLY A CA 1
ATOM 534 C C . GLY A 1 70 ? 0.822 8.769 19.410 1.00 96.38 70 GLY A C 1
ATOM 535 O O . GLY A 1 70 ? 0.278 7.962 20.163 1.00 96.38 70 GLY A O 1
ATOM 536 N N . ALA A 1 71 ? 2.110 9.086 19.527 1.00 95.62 71 ALA A N 1
ATOM 537 C CA . ALA A 1 71 ? 3.023 8.454 20.479 1.00 95.62 71 ALA A CA 1
ATOM 538 C C . ALA A 1 71 ? 3.050 9.165 21.848 1.00 95.62 71 ALA A C 1
ATOM 540 O O . ALA A 1 71 ? 3.002 10.393 21.942 1.00 95.62 71 ALA A O 1
ATOM 541 N N . GLN A 1 72 ? 3.163 8.387 22.933 1.00 87.19 72 GLN A N 1
ATOM 542 C CA . GLN A 1 72 ? 3.322 8.881 24.306 1.00 87.19 72 GLN A CA 1
ATOM 543 C C . GLN A 1 72 ? 4.409 8.056 25.005 1.00 87.19 72 GLN A C 1
ATOM 545 O O . GLN A 1 72 ? 4.126 7.036 25.623 1.00 87.19 72 GLN A O 1
ATOM 550 N N . ASN A 1 73 ? 5.664 8.501 24.908 1.00 85.31 73 ASN A N 1
ATOM 551 C CA . ASN A 1 73 ? 6.853 7.849 25.488 1.00 85.31 73 ASN A CA 1
ATOM 552 C C . ASN A 1 73 ? 7.410 6.627 24.726 1.00 85.31 73 ASN A C 1
ATOM 554 O O . ASN A 1 73 ? 7.934 5.706 25.350 1.00 85.31 73 ASN A O 1
ATOM 558 N N . ASP A 1 74 ? 7.358 6.633 23.394 1.00 90.06 74 ASP A N 1
ATOM 559 C CA . ASP A 1 74 ? 8.106 5.673 22.575 1.00 90.06 74 ASP A CA 1
ATOM 560 C C . ASP A 1 74 ? 9.476 6.265 22.177 1.00 90.06 74 ASP A C 1
ATOM 562 O O . ASP A 1 74 ? 9.510 7.271 21.463 1.00 90.06 74 ASP A O 1
ATOM 566 N N . PRO A 1 75 ? 10.615 5.690 22.612 1.00 88.94 75 PRO A N 1
ATOM 567 C CA . PRO A 1 75 ? 11.941 6.199 22.258 1.00 88.94 75 PRO A CA 1
ATOM 568 C C . PRO A 1 75 ? 12.297 6.061 20.768 1.00 88.94 75 PRO A C 1
ATOM 570 O O . PRO A 1 75 ? 13.261 6.691 20.337 1.00 88.94 75 PRO A O 1
ATOM 573 N N . LEU A 1 76 ? 11.563 5.253 19.995 1.00 91.75 76 LEU A N 1
ATOM 574 C CA . LEU A 1 76 ? 11.758 5.090 18.549 1.00 91.75 76 LEU A CA 1
ATOM 575 C C . LEU A 1 76 ? 10.872 6.022 17.713 1.00 91.75 76 LEU A C 1
ATOM 577 O O . LEU A 1 76 ? 11.100 6.156 16.511 1.00 91.75 76 LEU A O 1
ATOM 581 N N . SER A 1 77 ? 9.885 6.668 18.333 1.00 93.44 77 SER A N 1
ATOM 582 C CA . SER A 1 77 ? 8.942 7.530 17.619 1.00 93.44 77 SER A CA 1
ATOM 583 C C . SER A 1 77 ? 9.595 8.793 17.057 1.00 93.44 77 SER A C 1
ATOM 585 O O . SER A 1 77 ? 10.471 9.416 17.669 1.00 93.44 77 SER A O 1
ATOM 587 N N . LEU A 1 78 ? 9.135 9.204 15.875 1.00 91.44 78 LEU A N 1
ATOM 588 C CA . LEU A 1 78 ? 9.599 10.427 15.225 1.00 91.44 78 LEU A CA 1
ATOM 589 C C . LEU A 1 78 ? 8.915 11.667 15.822 1.00 91.44 78 LEU A C 1
ATOM 591 O O . LEU A 1 78 ? 7.767 11.590 16.255 1.00 91.44 78 LEU A O 1
ATOM 595 N N . PRO A 1 79 ? 9.526 12.868 15.744 1.00 93.69 79 PRO A N 1
ATOM 596 C CA . PRO A 1 79 ? 8.898 14.099 16.237 1.00 93.69 79 PRO A CA 1
ATOM 597 C C . PRO A 1 79 ? 7.496 14.372 15.667 1.00 93.69 79 PRO A C 1
ATOM 599 O O . PRO A 1 79 ? 6.658 14.941 16.357 1.00 93.69 79 PRO A O 1
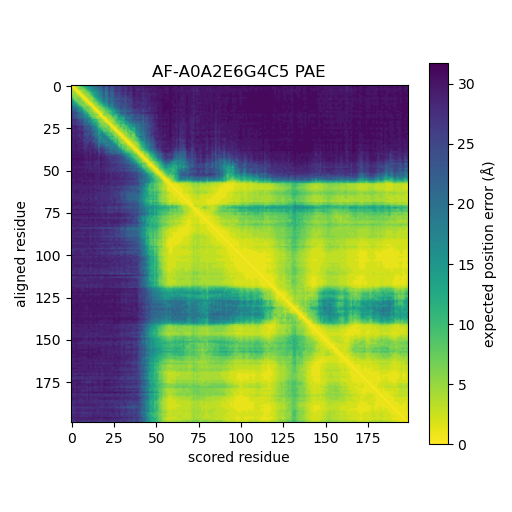ATOM 602 N N . ARG A 1 80 ? 7.229 13.940 14.425 1.00 93.50 80 ARG A N 1
ATOM 603 C CA . ARG A 1 80 ? 5.928 14.089 13.744 1.00 93.50 80 ARG A CA 1
ATOM 604 C C . ARG A 1 80 ? 4.827 13.148 14.248 1.00 93.50 80 ARG A C 1
ATOM 606 O O . ARG A 1 80 ? 3.680 13.311 13.856 1.00 93.50 80 ARG A O 1
ATOM 613 N N . GLU A 1 81 ? 5.170 12.159 15.067 1.00 96.56 81 GLU A N 1
ATOM 614 C CA . GLU A 1 81 ? 4.219 11.210 15.663 1.00 96.56 81 GLU A CA 1
ATOM 615 C C . GLU A 1 81 ? 3.684 11.710 17.016 1.00 96.56 81 GLU A C 1
ATOM 617 O O . GLU A 1 81 ? 2.787 11.102 17.600 1.00 96.56 81 GLU A O 1
ATOM 622 N N . HIS A 1 82 ? 4.216 12.835 17.506 1.00 94.88 82 HIS A N 1
ATOM 623 C CA . HIS A 1 82 ? 3.812 13.505 18.740 1.00 94.88 82 HIS A CA 1
ATOM 624 C C . HIS A 1 82 ? 2.969 14.759 18.469 1.00 94.88 82 HIS A C 1
ATOM 626 O O . HIS A 1 82 ? 3.091 15.375 17.409 1.00 94.88 82 HIS A O 1
ATOM 632 N N . PRO A 1 83 ? 2.198 15.223 19.469 1.00 95.19 83 PRO A N 1
ATOM 633 C CA . PRO A 1 83 ? 1.921 14.553 20.740 1.00 95.19 83 PRO A CA 1
ATOM 634 C C . PRO A 1 83 ? 0.786 13.535 20.606 1.00 95.19 83 PRO A C 1
ATOM 636 O O . PRO A 1 83 ? -0.127 13.714 19.795 1.00 95.19 83 PRO A O 1
ATOM 639 N N . ALA A 1 84 ? 0.772 12.532 21.484 1.00 97.06 84 ALA A N 1
ATOM 640 C CA . ALA A 1 84 ? -0.453 11.788 21.726 1.00 97.06 84 ALA A CA 1
ATOM 641 C C . ALA A 1 84 ? -1.586 12.730 22.163 1.00 97.06 84 ALA A C 1
ATOM 643 O O . ALA A 1 84 ? -1.417 13.561 23.062 1.00 97.06 84 ALA A O 1
ATOM 644 N N . HIS A 1 85 ? -2.749 12.592 21.536 1.00 96.38 85 HIS A N 1
ATOM 645 C CA . HIS A 1 85 ? -3.948 13.362 21.855 1.00 96.38 85 HIS A CA 1
ATOM 646 C C . HIS A 1 85 ? -5.211 12.517 21.654 1.00 96.38 85 HIS A C 1
ATOM 648 O O . HIS A 1 85 ? -5.211 11.538 20.910 1.00 96.38 85 HIS A O 1
ATOM 654 N N . LEU A 1 86 ? -6.293 12.877 22.350 1.00 98.00 86 LEU A N 1
ATOM 655 C CA . LEU A 1 86 ? -7.569 12.175 22.221 1.00 98.00 86 LEU A CA 1
ATOM 656 C C . LEU A 1 86 ? -8.250 12.540 20.899 1.00 98.00 86 LEU A C 1
ATOM 658 O O . LEU A 1 86 ? -8.511 13.714 20.634 1.00 98.00 86 LEU A O 1
ATOM 662 N N . VAL A 1 87 ? -8.598 11.521 20.116 1.00 98.25 87 VAL A N 1
ATOM 663 C CA . VAL A 1 87 ? -9.369 11.638 18.873 1.00 98.25 87 VAL A CA 1
ATOM 664 C C . VAL A 1 87 ? -10.676 10.877 19.038 1.00 98.25 87 VAL A C 1
ATOM 666 O O . VAL A 1 87 ? -10.689 9.767 19.564 1.00 98.25 87 VAL A O 1
ATOM 669 N N . THR A 1 88 ? -11.786 11.481 18.606 1.00 98.38 88 THR A N 1
ATOM 670 C CA . THR A 1 88 ? -13.106 10.833 18.573 1.00 98.38 88 THR A CA 1
ATOM 671 C C . THR A 1 88 ? -13.527 10.610 17.132 1.00 98.38 88 THR A C 1
ATOM 673 O O . THR A 1 88 ? -13.565 11.563 16.355 1.00 98.38 88 THR A O 1
ATOM 676 N N . VAL A 1 89 ? -13.876 9.371 16.798 1.00 98.31 89 VAL A N 1
ATOM 677 C CA . VAL A 1 89 ? -14.393 8.986 15.479 1.00 98.31 89 VAL A CA 1
ATOM 678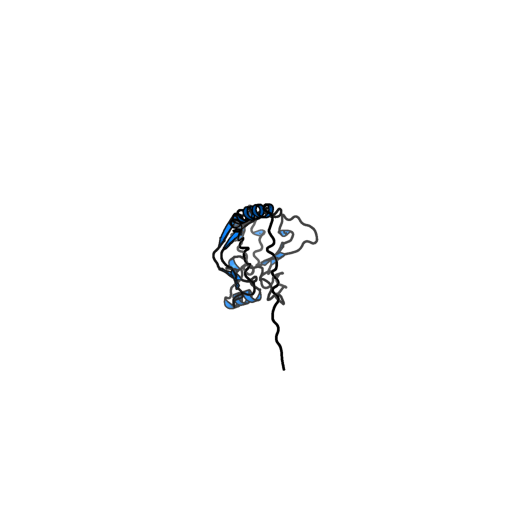 C C . VAL A 1 89 ? -15.784 8.373 15.611 1.00 98.31 89 VAL A C 1
ATOM 680 O O . VAL A 1 89 ? -16.110 7.741 16.620 1.00 98.31 89 VAL A O 1
ATOM 683 N N . GLY A 1 90 ? -16.626 8.586 14.599 1.00 98.25 90 GLY A N 1
ATOM 684 C CA . GLY A 1 90 ? -17.909 7.890 14.487 1.00 98.25 90 GLY A CA 1
ATOM 685 C C . GLY A 1 90 ? -17.720 6.403 14.158 1.00 98.25 90 GLY A C 1
ATOM 686 O O . GLY A 1 90 ? -16.607 5.997 13.838 1.00 98.25 90 GLY A O 1
ATOM 687 N N . PRO A 1 91 ? -18.781 5.581 14.240 1.00 97.31 91 PRO A N 1
ATOM 688 C CA . PRO A 1 91 ? -18.729 4.196 13.779 1.00 97.31 91 PRO A CA 1
ATOM 689 C C . PRO A 1 91 ? -18.558 4.126 12.258 1.00 97.31 91 PRO A C 1
ATOM 691 O O . PRO A 1 91 ? -19.130 4.946 11.536 1.00 97.31 91 PRO A O 1
ATOM 694 N N . PHE A 1 92 ? -17.813 3.133 11.776 1.00 96.50 92 PHE A N 1
ATOM 695 C CA . PHE A 1 92 ? -17.559 2.930 10.349 1.00 96.50 92 PHE A CA 1
ATOM 696 C C . PHE A 1 92 ? -17.203 1.468 10.047 1.00 96.50 92 PHE A C 1
ATOM 698 O O . PHE A 1 92 ? -16.992 0.670 10.957 1.00 96.50 92 PHE A O 1
ATOM 705 N N . TRP A 1 93 ? -17.169 1.117 8.765 1.00 96.12 93 TRP A N 1
ATOM 706 C CA . TRP A 1 93 ? -16.692 -0.180 8.286 1.00 96.12 93 TRP A CA 1
ATOM 707 C C . TRP A 1 93 ? -15.268 -0.040 7.761 1.00 96.12 93 TRP A C 1
ATOM 709 O O . TRP A 1 93 ? -14.941 0.978 7.150 1.00 96.12 93 TRP A O 1
ATOM 719 N N . MET A 1 94 ? -14.438 -1.051 7.994 1.00 96.50 94 MET A N 1
ATOM 720 C CA . MET A 1 94 ? -13.062 -1.112 7.504 1.00 96.50 94 MET A CA 1
ATOM 721 C C . MET A 1 94 ? -12.804 -2.499 6.922 1.00 96.50 94 MET A C 1
ATOM 723 O O . MET A 1 94 ? -13.273 -3.484 7.493 1.00 96.50 94 MET A O 1
ATOM 727 N N . ASP A 1 95 ? -12.071 -2.585 5.815 1.00 96.06 95 ASP A N 1
ATOM 728 C CA . ASP A 1 95 ? -11.628 -3.877 5.287 1.00 96.06 95 ASP A CA 1
ATOM 729 C C . ASP A 1 95 ? -10.832 -4.643 6.351 1.00 96.06 95 ASP A C 1
ATOM 731 O O . ASP A 1 95 ? -10.008 -4.069 7.067 1.00 96.06 95 ASP A O 1
ATOM 735 N N . ALA A 1 96 ? -11.104 -5.945 6.484 1.00 95.00 96 ALA A N 1
ATOM 736 C CA . ALA A 1 96 ? -10.423 -6.787 7.468 1.00 95.00 96 ALA A CA 1
ATOM 737 C C . ALA A 1 96 ? -8.985 -7.148 7.051 1.00 95.00 96 ALA A C 1
ATOM 739 O O . ALA A 1 96 ? -8.186 -7.572 7.887 1.00 95.00 96 ALA A O 1
ATOM 740 N N . HIS A 1 97 ? -8.662 -6.995 5.767 1.00 95.69 97 HIS A N 1
ATOM 741 C CA . HIS A 1 97 ? -7.340 -7.205 5.193 1.00 95.69 97 HIS A CA 1
ATOM 742 C C . HIS A 1 97 ? -7.064 -6.154 4.112 1.00 95.69 97 HIS A C 1
ATOM 744 O O . HIS A 1 97 ? -7.979 -5.507 3.612 1.00 95.69 97 HIS A O 1
ATOM 750 N N . GLU A 1 98 ? -5.798 -5.990 3.743 1.00 97.25 98 GLU A N 1
ATOM 751 C CA . GLU A 1 98 ? -5.403 -5.136 2.620 1.00 97.25 98 GLU A CA 1
ATOM 752 C C . GLU A 1 98 ? -6.008 -5.655 1.308 1.00 97.25 98 GLU A C 1
ATOM 754 O O . GLU A 1 98 ? -6.195 -6.864 1.141 1.00 97.25 98 GLU A O 1
ATOM 759 N N . VAL A 1 99 ? -6.285 -4.757 0.359 1.00 97.69 99 VAL A N 1
ATOM 760 C CA . VAL A 1 99 ? -6.793 -5.144 -0.964 1.00 97.69 99 VAL A CA 1
ATOM 761 C C . VAL A 1 99 ? -5.812 -6.114 -1.618 1.00 97.69 99 VAL A C 1
ATOM 763 O O . VAL A 1 99 ? -4.618 -5.839 -1.724 1.00 97.69 99 VAL A O 1
ATOM 766 N N . THR A 1 100 ? -6.318 -7.265 -2.042 1.00 98.12 100 THR A N 1
ATOM 767 C CA . THR A 1 100 ? -5.505 -8.322 -2.650 1.00 98.12 100 THR A CA 1
ATOM 768 C C . THR A 1 100 ? -5.275 -8.083 -4.137 1.00 98.12 100 THR A C 1
ATOM 770 O O . THR A 1 100 ? -6.048 -7.387 -4.799 1.00 98.12 100 THR A O 1
ATOM 773 N N . ASN A 1 101 ? -4.249 -8.729 -4.688 1.00 98.62 101 ASN A N 1
ATOM 774 C CA . ASN A 1 101 ? -3.995 -8.744 -6.126 1.00 98.62 101 ASN A CA 1
ATOM 775 C C . ASN A 1 101 ? -5.212 -9.217 -6.936 1.00 98.62 101 ASN A C 1
ATOM 777 O O . ASN A 1 101 ? -5.526 -8.617 -7.960 1.00 98.62 101 ASN A O 1
ATOM 781 N N . ALA A 1 102 ? -5.927 -10.247 -6.469 1.00 98.19 102 ALA A N 1
ATOM 782 C CA . ALA A 1 102 ? -7.136 -10.735 -7.132 1.00 98.19 102 ALA A CA 1
ATOM 783 C C . ALA A 1 102 ? -8.259 -9.684 -7.148 1.00 98.19 102 ALA A C 1
ATOM 785 O O . ALA A 1 102 ? -8.846 -9.425 -8.193 1.00 98.19 102 ALA A O 1
ATOM 786 N N . GLN A 1 103 ? -8.521 -9.031 -6.010 1.00 97.75 103 GLN A N 1
ATOM 787 C CA . GLN A 1 103 ? -9.548 -7.984 -5.921 1.00 97.75 103 GLN A CA 1
ATOM 788 C C . GLN A 1 103 ? -9.210 -6.767 -6.789 1.00 97.75 103 GLN A C 1
ATOM 790 O O . GLN A 1 103 ? -10.095 -6.175 -7.409 1.00 97.75 103 GLN A O 1
ATOM 795 N N . PHE A 1 104 ? -7.932 -6.383 -6.840 1.00 98.44 104 PHE A N 1
ATOM 796 C CA . PHE A 1 104 ? -7.498 -5.280 -7.688 1.00 98.44 104 PHE A CA 1
ATOM 797 C C . PHE A 1 104 ? -7.571 -5.641 -9.180 1.00 98.44 104 PHE A C 1
ATOM 799 O O . PHE A 1 104 ? -7.980 -4.806 -9.987 1.00 98.44 104 PHE A O 1
ATOM 806 N N . ASP A 1 105 ? -7.263 -6.889 -9.554 1.00 98.38 105 ASP A N 1
ATOM 807 C CA . ASP A 1 105 ? -7.455 -7.367 -10.928 1.00 98.38 105 ASP A CA 1
ATOM 808 C C . ASP A 1 105 ? -8.932 -7.360 -11.332 1.00 98.38 105 ASP A C 1
ATOM 810 O O . ASP A 1 105 ? -9.250 -6.858 -12.408 1.00 98.38 105 ASP A O 1
ATOM 814 N N . ASP A 1 106 ? -9.845 -7.798 -10.458 1.00 98.00 106 ASP A N 1
ATOM 815 C CA . ASP A 1 106 ? -11.291 -7.706 -10.702 1.00 98.00 106 ASP A CA 1
ATOM 816 C C . ASP A 1 106 ? -11.721 -6.253 -10.989 1.00 98.00 106 ASP A C 1
ATOM 818 O O . ASP A 1 106 ? -12.467 -5.990 -11.940 1.00 98.00 106 ASP A O 1
ATOM 822 N N . PHE A 1 107 ? -11.210 -5.288 -10.215 1.00 98.12 107 PHE A N 1
ATOM 823 C CA . PHE A 1 107 ? -11.442 -3.858 -10.445 1.00 98.12 107 PHE A CA 1
ATOM 824 C C . PHE A 1 107 ? -10.902 -3.389 -11.804 1.00 98.12 107 PHE A C 1
ATOM 826 O O . PHE A 1 107 ? -11.629 -2.744 -12.572 1.00 98.12 107 PHE A O 1
ATOM 833 N N . VAL A 1 108 ? -9.650 -3.721 -12.129 1.00 98.38 108 VAL A N 1
ATOM 834 C CA . VAL A 1 108 ? -9.019 -3.327 -13.396 1.00 98.38 108 VAL A CA 1
ATOM 835 C C . VAL A 1 108 ? -9.748 -3.951 -14.586 1.00 98.38 108 VAL A C 1
ATOM 837 O O . VAL A 1 108 ? -10.021 -3.256 -15.564 1.00 98.38 108 VAL A O 1
ATOM 840 N N . GLN A 1 109 ? -10.128 -5.227 -14.508 1.00 98.38 109 GLN A N 1
ATOM 841 C CA . GLN A 1 109 ? -10.882 -5.907 -15.563 1.00 98.38 109 GLN A CA 1
ATOM 842 C C . GLN A 1 109 ? -12.277 -5.300 -15.758 1.00 98.38 109 GLN A C 1
ATOM 844 O O . GLN A 1 109 ? -12.726 -5.141 -16.896 1.00 98.38 109 GLN A O 1
ATOM 849 N N . ALA A 1 110 ? -12.960 -4.940 -14.668 1.00 98.50 110 ALA A N 1
ATOM 850 C CA . ALA A 1 110 ? -14.304 -4.371 -14.729 1.00 98.50 110 ALA A CA 1
ATOM 851 C C . ALA A 1 110 ? -14.329 -2.936 -15.281 1.00 98.50 110 ALA A C 1
ATOM 853 O O . ALA A 1 110 ? -15.299 -2.542 -15.932 1.00 98.50 110 ALA A O 1
ATOM 854 N N . THR A 1 111 ? -13.287 -2.147 -15.009 1.00 98.31 111 THR A N 1
ATOM 855 C CA . THR A 1 111 ? -13.260 -0.707 -15.323 1.00 98.31 111 THR A CA 1
ATOM 856 C C . THR A 1 111 ? -12.375 -0.345 -16.512 1.00 98.31 111 THR A C 1
ATOM 858 O O . THR A 1 111 ? -12.564 0.712 -17.113 1.00 98.31 111 THR A O 1
ATOM 861 N N . GLY A 1 112 ? -11.407 -1.198 -16.855 1.00 97.94 112 GLY A N 1
ATOM 862 C CA . GLY A 1 112 ? -10.320 -0.854 -17.769 1.00 97.94 112 GLY A CA 1
ATOM 863 C C . GLY A 1 112 ? -9.364 0.200 -17.199 1.00 97.94 112 GLY A C 1
ATOM 864 O O . GLY A 1 112 ? -8.696 0.884 -17.976 1.00 97.94 112 GLY A O 1
ATOM 865 N N . TYR A 1 113 ? -9.334 0.384 -15.872 1.00 97.94 113 TYR A N 1
ATOM 866 C CA . TYR A 1 113 ? -8.440 1.334 -15.213 1.00 97.94 113 TYR A CA 1
ATOM 867 C C . TYR A 1 113 ? -6.972 0.989 -15.482 1.00 97.94 113 TYR A C 1
ATOM 869 O O . TYR A 1 113 ? -6.579 -0.174 -15.450 1.00 97.94 113 TYR A O 1
ATOM 877 N N . VAL A 1 114 ? -6.161 2.018 -15.723 1.00 97.56 114 VAL A N 1
ATOM 878 C CA . VAL A 1 114 ? -4.708 1.902 -15.886 1.00 97.56 114 VAL A CA 1
ATOM 879 C C . VAL A 1 114 ? -4.061 2.566 -14.671 1.00 97.56 114 VAL A C 1
ATOM 881 O O . VAL A 1 114 ? -4.180 3.793 -14.544 1.00 97.56 114 VAL A O 1
ATOM 884 N N . PRO A 1 115 ? -3.419 1.806 -13.770 1.00 96.62 115 PRO A N 1
ATOM 885 C CA . PRO A 1 115 ? -2.668 2.347 -12.643 1.00 96.62 115 PRO A CA 1
ATOM 886 C C . PRO A 1 115 ? -1.550 3.311 -13.026 1.00 96.62 115 PRO A C 1
ATOM 888 O O . PRO A 1 115 ? -1.043 3.302 -14.147 1.00 96.62 115 PRO A O 1
ATOM 891 N N . VAL A 1 116 ? -1.157 4.175 -12.088 1.00 95.00 116 VAL A N 1
ATOM 892 C CA . VAL A 1 116 ? -0.135 5.203 -12.341 1.00 95.00 116 VAL A CA 1
ATOM 893 C C . VAL A 1 116 ? 1.232 4.602 -12.677 1.00 95.00 116 VAL A C 1
ATOM 895 O O . VAL A 1 116 ? 1.893 5.124 -13.568 1.00 95.00 116 VAL A O 1
ATOM 898 N N . ALA A 1 117 ? 1.629 3.491 -12.047 1.00 94.94 117 ALA A N 1
ATOM 899 C CA . ALA A 1 117 ? 2.904 2.820 -12.337 1.00 94.94 117 ALA A CA 1
ATOM 900 C C . ALA A 1 117 ? 3.016 2.301 -13.788 1.00 94.94 117 ALA A C 1
ATOM 902 O O . ALA A 1 117 ? 4.119 2.158 -14.305 1.00 94.94 117 ALA A O 1
ATOM 903 N N . GLU A 1 118 ? 1.885 2.077 -14.468 1.00 96.12 118 GLU A N 1
ATOM 904 C CA . GLU A 1 118 ? 1.826 1.646 -15.873 1.00 96.12 118 GLU A CA 1
ATOM 905 C C . GLU A 1 118 ? 1.835 2.839 -16.862 1.00 96.12 118 GLU A C 1
ATOM 907 O O . GLU A 1 118 ? 1.835 2.647 -18.081 1.00 96.12 118 GLU A O 1
ATOM 912 N N . LYS A 1 119 ? 1.842 4.088 -16.368 1.00 94.12 119 LYS A N 1
ATOM 913 C CA . LYS A 1 119 ? 1.836 5.311 -17.191 1.00 94.12 119 LYS A CA 1
ATOM 914 C C . LYS A 1 119 ? 3.236 5.924 -17.286 1.00 94.12 119 LYS A C 1
ATOM 916 O O . LYS A 1 119 ? 4.010 5.825 -16.336 1.00 94.12 119 LYS A O 1
ATOM 921 N N . PRO A 1 120 ? 3.564 6.607 -18.400 1.00 89.81 120 PRO A N 1
ATOM 922 C CA . PRO A 1 120 ? 4.776 7.413 -18.469 1.00 89.81 120 PRO A CA 1
ATOM 923 C C . PRO A 1 120 ? 4.783 8.477 -17.374 1.00 89.81 120 PRO A C 1
ATOM 925 O O . PRO A 1 120 ? 3.737 9.055 -17.062 1.00 89.81 120 PRO A O 1
ATOM 928 N N . LEU A 1 121 ? 5.961 8.754 -16.823 1.00 82.56 121 LEU A N 1
ATOM 929 C CA . LEU A 1 121 ? 6.095 9.771 -15.788 1.00 82.56 121 LEU A CA 1
ATOM 930 C C . LEU A 1 121 ? 5.772 11.160 -16.343 1.00 82.56 121 LEU A C 1
ATOM 932 O O . LEU A 1 121 ? 6.288 11.575 -17.384 1.00 82.56 121 LEU A O 1
ATOM 936 N N . ASP A 1 122 ? 4.956 11.905 -15.601 1.00 83.19 122 ASP A N 1
ATOM 937 C CA . ASP A 1 122 ? 4.775 13.334 -15.829 1.00 83.19 122 ASP A CA 1
ATOM 938 C C . ASP A 1 122 ? 5.987 14.080 -15.258 1.00 83.19 122 ASP A C 1
ATOM 940 O O . ASP A 1 122 ? 6.067 14.396 -14.067 1.00 83.19 122 ASP A O 1
ATOM 944 N N . ILE A 1 123 ? 6.966 14.307 -16.130 1.00 77.69 123 ILE A N 1
ATOM 945 C CA . ILE A 1 123 ? 8.233 14.957 -15.797 1.00 77.69 123 ILE A CA 1
ATOM 946 C C . ILE A 1 123 ? 8.018 16.375 -15.260 1.00 77.69 123 ILE A C 1
ATOM 948 O O . ILE A 1 123 ? 8.695 16.778 -14.314 1.00 77.69 123 ILE A O 1
ATOM 952 N N . GLU A 1 124 ? 7.066 17.126 -15.818 1.00 77.12 124 GLU A N 1
ATOM 953 C CA . GLU A 1 124 ? 6.789 18.490 -15.362 1.00 77.12 124 GLU A CA 1
ATOM 954 C C . GLU A 1 124 ? 6.219 18.479 -13.941 1.00 77.12 124 GLU A C 1
ATOM 956 O O . GLU A 1 124 ? 6.665 19.255 -13.092 1.00 77.12 124 GLU A O 1
ATOM 961 N N . ALA A 1 125 ? 5.293 17.557 -13.652 1.00 77.38 125 ALA A N 1
ATOM 962 C CA . ALA A 1 125 ? 4.751 17.384 -12.308 1.00 77.38 125 ALA A CA 1
ATOM 963 C C . ALA A 1 125 ? 5.818 16.921 -11.300 1.00 77.38 125 ALA A C 1
ATOM 965 O O . ALA A 1 125 ? 5.863 17.428 -10.176 1.00 77.38 125 ALA A O 1
ATOM 966 N N . LEU A 1 126 ? 6.706 16.001 -11.696 1.00 75.94 126 LEU A N 1
ATOM 967 C CA . LEU A 1 126 ? 7.808 15.529 -10.849 1.00 75.94 126 LEU A CA 1
ATOM 968 C C . LEU A 1 126 ? 8.793 16.644 -10.506 1.00 75.94 126 LEU A C 1
ATOM 970 O O . LEU A 1 126 ? 9.204 16.769 -9.352 1.00 75.94 126 LEU A O 1
ATOM 974 N N . MET A 1 127 ? 9.135 17.490 -11.479 1.00 73.12 127 MET A N 1
ATOM 975 C CA . MET A 1 127 ? 10.079 18.590 -11.278 1.00 73.12 127 MET A CA 1
ATOM 976 C C . MET A 1 127 ? 9.649 19.586 -10.194 1.00 73.12 127 MET A C 1
ATOM 978 O O . MET A 1 127 ? 10.510 20.206 -9.573 1.00 73.12 127 MET A O 1
ATOM 982 N N . VAL A 1 128 ? 8.347 19.713 -9.911 1.00 76.75 128 VAL A N 1
ATOM 983 C CA . VAL A 1 128 ? 7.840 20.555 -8.810 1.00 76.75 128 VAL A CA 1
ATOM 984 C C . VAL A 1 128 ? 8.309 20.049 -7.439 1.00 76.75 128 VAL A C 1
ATOM 986 O O . VAL A 1 128 ? 8.483 20.846 -6.516 1.00 76.75 128 VAL A O 1
ATOM 989 N N . GLY A 1 129 ? 8.505 18.735 -7.295 1.00 70.94 129 GLY A N 1
ATOM 990 C CA . GLY A 1 129 ? 8.885 18.089 -6.037 1.00 70.94 129 GLY A CA 1
ATOM 991 C C . GLY A 1 129 ? 10.381 17.809 -5.876 1.00 70.94 129 GLY A C 1
ATOM 992 O O . GLY A 1 129 ? 10.800 17.414 -4.787 1.00 70.94 129 GLY A O 1
ATOM 993 N N . LEU A 1 130 ? 11.187 17.987 -6.926 1.00 71.31 130 LEU A N 1
ATOM 994 C CA . LEU A 1 130 ? 12.614 17.666 -6.899 1.00 71.31 130 LEU A CA 1
ATOM 995 C C . LEU A 1 130 ? 13.472 18.801 -6.304 1.00 71.31 130 LEU A C 1
ATOM 997 O O . LEU A 1 130 ? 13.076 19.970 -6.335 1.00 71.31 130 LEU A O 1
ATOM 1001 N N . PRO A 1 131 ? 14.662 18.484 -5.750 1.00 75.81 131 PRO A N 1
ATOM 1002 C CA . PRO A 1 131 ? 15.602 19.489 -5.267 1.00 75.81 131 PRO A CA 1
ATOM 1003 C C . PRO A 1 131 ? 15.951 20.542 -6.328 1.00 75.81 131 PRO A C 1
ATOM 1005 O O . PRO A 1 131 ? 16.064 20.257 -7.521 1.00 75.81 131 PRO A O 1
ATOM 1008 N N . LEU A 1 132 ? 16.191 21.777 -5.881 1.00 72.62 132 LEU A N 1
ATOM 1009 C CA . LEU A 1 132 ? 16.607 22.862 -6.767 1.00 72.62 132 LEU A CA 1
ATOM 1010 C C . LEU A 1 132 ? 17.923 22.495 -7.476 1.00 72.62 132 LEU A C 1
ATOM 1012 O O . LEU A 1 132 ? 18.949 22.324 -6.819 1.00 72.62 132 LEU A O 1
ATOM 1016 N N . GLY A 1 133 ? 17.892 22.421 -8.809 1.00 73.56 133 GLY A N 1
ATOM 1017 C CA . GLY A 1 133 ? 19.042 22.054 -9.642 1.00 73.56 133 GLY A CA 1
ATOM 1018 C C . GLY A 1 133 ? 18.960 20.668 -10.289 1.00 73.56 133 GLY A C 1
ATOM 1019 O O . GLY A 1 133 ? 19.851 20.346 -11.069 1.00 73.56 133 GLY A O 1
ATOM 1020 N N . SER A 1 134 ? 17.913 19.881 -10.017 1.00 74.81 134 SER A N 1
ATOM 1021 C CA . SER A 1 134 ? 17.612 18.668 -10.790 1.00 74.81 134 SER A CA 1
ATOM 1022 C C . SER A 1 134 ? 17.369 18.995 -12.265 1.00 74.81 134 SER A C 1
ATOM 1024 O O . SER A 1 134 ? 16.718 19.997 -12.579 1.00 74.81 134 SER A O 1
ATOM 1026 N N . THR A 1 135 ? 17.888 18.154 -13.163 1.00 72.81 135 THR A N 1
ATOM 1027 C CA . THR A 1 135 ? 17.711 18.314 -14.612 1.00 72.81 135 THR A CA 1
ATOM 1028 C C . THR A 1 135 ? 16.767 17.253 -15.170 1.00 72.81 135 THR A C 1
ATOM 1030 O O . THR A 1 135 ? 16.592 16.191 -14.579 1.00 72.81 135 THR A O 1
ATOM 1033 N N . VAL A 1 136 ? 16.109 17.557 -16.291 1.00 67.88 136 VAL A N 1
ATOM 1034 C CA . VAL A 1 136 ? 15.171 16.624 -16.945 1.00 67.88 136 VAL A CA 1
ATOM 1035 C C . VAL A 1 136 ? 15.916 15.417 -17.506 1.00 67.88 136 VAL A C 1
ATOM 1037 O O . VAL A 1 136 ? 15.375 14.319 -17.543 1.00 67.88 136 VAL A O 1
ATOM 1040 N N . GLU A 1 137 ? 17.169 15.612 -17.912 1.00 73.00 137 GLU A N 1
ATOM 1041 C CA . GLU A 1 137 ? 18.046 14.569 -18.434 1.00 73.00 137 GLU A CA 1
ATOM 1042 C C . GLU A 1 137 ? 18.351 13.470 -17.405 1.00 73.00 137 GLU A C 1
ATOM 1044 O O . GLU A 1 137 ? 18.704 12.359 -17.796 1.00 73.00 137 GLU A O 1
ATOM 1049 N N . ASP A 1 138 ? 18.179 13.762 -16.112 1.00 67.88 138 ASP A N 1
ATOM 1050 C CA . ASP A 1 138 ? 18.339 12.792 -15.025 1.00 67.88 138 ASP A CA 1
ATOM 1051 C C . ASP A 1 138 ? 17.106 11.883 -14.855 1.00 67.88 138 ASP A C 1
ATOM 1053 O O . ASP A 1 138 ? 17.135 10.954 -14.048 1.00 67.88 138 ASP A O 1
ATOM 1057 N N . LEU A 1 139 ? 16.009 12.149 -15.578 1.00 70.25 139 LEU A N 1
ATOM 1058 C CA . LEU A 1 139 ? 14.728 11.473 -15.395 1.00 70.25 139 LEU A CA 1
ATOM 1059 C C . LEU A 1 139 ? 14.399 10.572 -16.585 1.00 70.25 139 LEU A C 1
ATOM 1061 O O . LEU A 1 139 ? 14.217 11.022 -17.715 1.00 70.25 139 LEU A O 1
ATOM 1065 N N . ASP A 1 140 ? 14.264 9.281 -16.304 1.00 76.38 140 ASP A N 1
ATOM 1066 C CA . ASP A 1 140 ? 13.746 8.300 -17.247 1.00 76.38 140 ASP A CA 1
ATOM 1067 C C . ASP A 1 140 ? 12.209 8.273 -17.173 1.00 76.38 140 ASP A C 1
ATOM 1069 O O . ASP A 1 140 ? 11.669 7.865 -16.146 1.00 76.38 140 ASP A O 1
ATOM 1073 N N . PRO A 1 141 ? 11.477 8.686 -18.227 1.00 81.12 141 PRO A N 1
ATOM 1074 C CA . PRO A 1 141 ? 10.017 8.742 -18.204 1.00 81.12 141 PRO A CA 1
ATOM 1075 C C . PRO A 1 141 ? 9.345 7.368 -18.332 1.00 81.12 141 PRO A C 1
ATOM 1077 O O . PRO A 1 141 ? 8.114 7.298 -18.397 1.00 81.12 141 PRO A O 1
ATOM 1080 N N . THR A 1 142 ? 10.126 6.289 -18.437 1.00 88.81 142 THR A N 1
ATOM 1081 C CA . THR A 1 142 ? 9.611 4.929 -18.604 1.00 88.81 142 THR A CA 1
ATOM 1082 C C . THR A 1 142 ? 8.745 4.527 -17.402 1.00 88.81 142 THR A C 1
ATOM 1084 O O . THR A 1 142 ? 9.175 4.719 -16.262 1.00 88.81 142 THR A O 1
ATOM 1087 N N . PRO A 1 143 ? 7.546 3.951 -17.631 1.00 93.75 143 PRO A N 1
ATOM 1088 C CA . PRO A 1 143 ? 6.705 3.428 -16.559 1.00 93.75 143 PRO A CA 1
ATOM 1089 C C . PRO A 1 143 ? 7.467 2.450 -15.667 1.00 93.75 143 PRO A C 1
ATOM 1091 O O . PRO A 1 143 ? 8.307 1.673 -16.136 1.00 93.75 143 PRO A O 1
ATOM 1094 N N . GLY A 1 144 ? 7.165 2.475 -14.380 1.00 94.12 144 GLY A N 1
ATOM 1095 C CA . GLY A 1 144 ? 7.856 1.665 -13.399 1.00 94.12 144 GLY A CA 1
ATOM 1096 C C . GLY A 1 144 ? 7.532 2.090 -11.980 1.00 94.12 144 GLY A C 1
ATOM 1097 O O . GLY A 1 144 ? 6.675 2.941 -11.719 1.00 94.12 144 GLY A O 1
ATOM 1098 N N . SER A 1 145 ? 8.251 1.480 -11.050 1.00 94.19 145 SER A N 1
ATOM 1099 C CA . SER A 1 145 ? 8.098 1.748 -9.632 1.00 94.19 145 SER A CA 1
ATOM 1100 C C . SER A 1 145 ? 9.377 1.402 -8.876 1.00 94.19 145 SER A C 1
ATOM 1102 O O . SER A 1 145 ? 10.259 0.711 -9.390 1.00 94.19 145 SER A O 1
ATOM 1104 N N . MET A 1 146 ? 9.473 1.872 -7.632 1.00 93.12 146 MET A N 1
ATOM 1105 C CA . MET A 1 146 ? 10.576 1.512 -6.745 1.00 93.12 146 MET A CA 1
ATOM 1106 C C . MET A 1 146 ? 10.398 0.066 -6.270 1.00 93.12 146 MET A C 1
ATOM 1108 O O . MET A 1 146 ? 9.360 -0.280 -5.703 1.00 93.12 146 MET A O 1
ATOM 1112 N N . VAL A 1 147 ? 11.427 -0.759 -6.449 1.00 95.44 147 VAL A N 1
ATOM 1113 C CA . VAL A 1 147 ? 11.491 -2.144 -5.967 1.00 95.44 147 VAL A CA 1
ATOM 1114 C C . VAL A 1 147 ? 12.561 -2.243 -4.886 1.00 95.44 147 VAL A C 1
ATOM 1116 O O . VAL A 1 147 ? 13.646 -1.669 -5.000 1.00 95.44 147 VAL A O 1
ATOM 1119 N N . PHE A 1 148 ? 12.245 -2.948 -3.800 1.00 94.25 148 PHE A N 1
ATOM 1120 C CA . PHE A 1 148 ? 13.182 -3.120 -2.697 1.00 94.25 148 PHE A CA 1
ATOM 1121 C C . PHE A 1 148 ? 14.342 -4.010 -3.148 1.00 94.25 148 PHE A C 1
ATOM 1123 O O . PHE A 1 148 ? 14.139 -5.158 -3.543 1.00 94.25 148 PHE A O 1
ATOM 1130 N N . SER A 1 149 ? 15.557 -3.480 -3.054 1.00 92.88 149 SER A N 1
ATOM 1131 C CA . SER A 1 149 ? 16.798 -4.150 -3.426 1.00 92.88 149 SER A CA 1
ATOM 1132 C C . SER A 1 149 ? 17.702 -4.208 -2.192 1.00 92.88 149 SER A C 1
ATOM 1134 O O . SER A 1 149 ? 18.408 -3.242 -1.895 1.00 92.88 149 SER A O 1
ATOM 1136 N N . PRO A 1 150 ? 17.644 -5.294 -1.395 1.00 91.75 150 PRO A N 1
ATOM 1137 C CA . PRO A 1 150 ? 18.357 -5.354 -0.126 1.00 91.75 150 PRO A CA 1
ATOM 1138 C C . PRO A 1 150 ? 19.876 -5.288 -0.343 1.00 91.75 150 PRO A C 1
ATOM 1140 O O . PRO A 1 150 ? 20.427 -6.113 -1.081 1.00 91.75 150 PRO A O 1
ATOM 1143 N N . PRO A 1 151 ? 20.592 -4.374 0.334 1.00 91.38 151 PRO A N 1
ATOM 1144 C CA . PRO A 1 151 ? 22.039 -4.308 0.237 1.00 91.38 151 PRO A CA 1
ATOM 1145 C C . PRO A 1 151 ? 22.674 -5.509 0.950 1.00 91.38 151 PRO A C 1
ATOM 1147 O O . PRO A 1 151 ? 22.208 -5.971 1.990 1.00 91.38 151 PRO A O 1
ATOM 1150 N N . LEU A 1 152 ? 23.793 -6.006 0.416 1.00 93.75 152 LEU A N 1
ATOM 1151 C CA . LEU A 1 152 ? 24.543 -7.128 1.009 1.00 93.75 152 LEU A CA 1
ATOM 1152 C C . LEU A 1 152 ? 25.359 -6.736 2.257 1.00 93.75 152 LEU A C 1
ATOM 1154 O O . LEU A 1 152 ? 26.054 -7.571 2.835 1.00 93.75 152 LEU A O 1
ATOM 1158 N N . HIS A 1 153 ? 25.328 -5.462 2.635 1.00 93.25 153 HIS A N 1
ATOM 1159 C CA . HIS A 1 153 ? 26.059 -4.882 3.755 1.00 93.25 153 HIS A CA 1
ATOM 1160 C C . HIS A 1 153 ? 25.254 -3.726 4.356 1.00 93.25 153 HIS A C 1
ATOM 1162 O O . HIS A 1 153 ? 24.286 -3.257 3.763 1.00 93.25 153 HIS A O 1
ATOM 1168 N N . GLU A 1 154 ? 25.654 -3.269 5.540 1.00 92.50 154 GLU A N 1
ATOM 1169 C CA . GLU A 1 154 ? 25.033 -2.113 6.185 1.00 92.50 154 GLU A CA 1
ATOM 1170 C C . GLU A 1 154 ? 25.242 -0.842 5.355 1.00 92.50 154 GLU A C 1
ATOM 1172 O O . GLU A 1 154 ? 26.352 -0.543 4.913 1.00 92.50 154 GLU A O 1
ATOM 1177 N N . VAL A 1 155 ? 24.168 -0.075 5.187 1.00 91.56 155 VAL A N 1
ATOM 1178 C CA . VAL A 1 155 ? 24.157 1.206 4.476 1.00 91.56 155 VAL A CA 1
ATOM 1179 C C . VAL A 1 155 ? 23.554 2.287 5.370 1.00 91.56 155 VAL A C 1
ATOM 1181 O O . VAL A 1 155 ? 22.808 2.002 6.308 1.00 91.56 155 VAL A O 1
ATOM 1184 N N . GLY A 1 156 ? 23.898 3.549 5.115 1.00 88.19 156 GLY A N 1
ATOM 1185 C CA . GLY A 1 156 ? 23.364 4.671 5.886 1.00 88.19 156 GLY A CA 1
ATOM 1186 C C . GLY A 1 156 ? 21.885 4.916 5.581 1.00 88.19 156 GLY A C 1
ATOM 1187 O O . GLY A 1 156 ? 21.519 5.041 4.423 1.00 88.19 156 GLY A O 1
ATOM 1188 N N . LEU A 1 157 ? 21.048 5.078 6.610 1.00 87.00 157 LEU A N 1
ATOM 1189 C CA . LEU A 1 157 ? 19.585 5.191 6.470 1.00 87.00 157 LEU A CA 1
ATOM 1190 C C . LEU A 1 157 ? 19.073 6.544 5.929 1.00 87.00 157 LEU A C 1
ATOM 1192 O O . LEU A 1 157 ? 17.868 6.776 5.884 1.00 87.00 157 LEU A O 1
ATOM 1196 N N . ALA A 1 158 ? 19.973 7.458 5.564 1.00 85.69 158 ALA A N 1
ATOM 1197 C CA . ALA A 1 158 ? 19.611 8.781 5.057 1.00 85.69 158 ALA A CA 1
ATOM 1198 C C . ALA A 1 158 ? 19.288 8.784 3.554 1.00 85.69 158 ALA A C 1
ATOM 1200 O O . ALA A 1 158 ? 18.604 9.692 3.090 1.00 85.69 158 ALA A O 1
ATOM 1201 N N . ASP A 1 159 ? 19.782 7.792 2.810 1.00 84.06 159 ASP A N 1
ATOM 1202 C CA . ASP A 1 159 ? 19.596 7.676 1.367 1.00 84.06 159 ASP A CA 1
ATOM 1203 C C . ASP A 1 159 ? 18.769 6.431 1.042 1.00 84.06 159 ASP A C 1
ATOM 1205 O O . ASP A 1 159 ? 19.275 5.312 1.078 1.00 84.06 159 ASP A O 1
ATOM 1209 N N . ALA A 1 160 ? 17.489 6.629 0.725 1.00 84.88 160 ALA A N 1
ATOM 1210 C CA . ALA A 1 160 ? 16.581 5.531 0.409 1.00 84.88 160 ALA A CA 1
ATOM 1211 C C . ALA A 1 160 ? 17.006 4.736 -0.837 1.00 84.88 160 ALA A C 1
ATOM 1213 O O . ALA A 1 160 ? 16.695 3.548 -0.922 1.00 84.88 160 ALA A O 1
ATOM 1214 N N . PHE A 1 161 ? 17.750 5.350 -1.765 1.00 86.75 161 PHE A N 1
ATOM 1215 C CA . PHE A 1 161 ? 18.239 4.675 -2.971 1.00 86.75 161 PHE A CA 1
ATOM 1216 C C . PHE A 1 161 ? 19.325 3.633 -2.674 1.00 86.75 161 PHE A C 1
ATOM 1218 O O . PHE A 1 161 ? 19.653 2.818 -3.531 1.00 86.75 161 PHE A O 1
ATOM 1225 N N . ALA A 1 162 ? 19.855 3.586 -1.446 1.00 90.50 162 ALA A N 1
ATOM 1226 C CA . ALA A 1 162 ? 20.786 2.537 -1.039 1.00 90.50 162 ALA A CA 1
ATOM 1227 C C . ALA A 1 162 ? 20.121 1.152 -0.861 1.00 90.50 162 ALA A C 1
ATOM 1229 O O . ALA A 1 162 ? 20.837 0.157 -0.731 1.00 90.50 162 ALA A O 1
ATOM 1230 N N . TRP A 1 1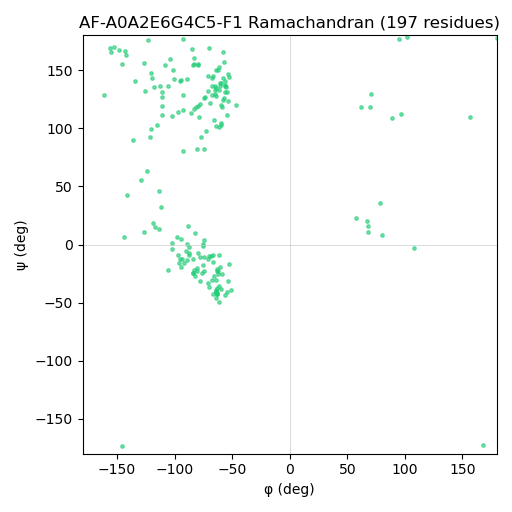63 ? 18.783 1.070 -0.834 1.00 92.62 163 TRP A N 1
ATOM 1231 C CA . TRP A 1 163 ? 18.030 -0.196 -0.752 1.00 92.62 163 TRP A CA 1
ATOM 1232 C C . TRP A 1 163 ? 16.715 -0.212 -1.549 1.00 92.62 163 TRP A C 1
ATOM 1234 O O . TRP A 1 163 ? 15.942 -1.168 -1.460 1.00 92.62 163 TRP A O 1
ATOM 1244 N N . TRP A 1 164 ? 16.442 0.833 -2.325 1.00 92.38 164 TRP A N 1
ATOM 1245 C CA . TRP A 1 164 ? 15.333 0.898 -3.271 1.00 92.38 164 TRP A CA 1
ATOM 1246 C C . TRP A 1 164 ? 15.877 1.263 -4.645 1.00 92.38 164 TRP A C 1
ATOM 1248 O O . TRP A 1 164 ? 16.623 2.230 -4.769 1.00 92.38 164 TRP A O 1
ATOM 1258 N N . ASP A 1 165 ? 15.465 0.522 -5.667 1.00 90.00 165 ASP A N 1
ATOM 1259 C CA . ASP A 1 165 ? 15.885 0.749 -7.048 1.00 90.00 165 ASP A CA 1
ATOM 1260 C C . ASP A 1 165 ? 14.676 1.054 -7.936 1.00 90.00 165 ASP A C 1
ATOM 1262 O O . ASP A 1 165 ? 13.599 0.487 -7.733 1.00 90.00 165 ASP A O 1
ATOM 1266 N N . TRP A 1 166 ? 14.838 1.956 -8.905 1.00 89.81 166 TRP A N 1
ATOM 1267 C CA . TRP A 1 166 ? 13.783 2.224 -9.880 1.00 89.81 166 TRP A CA 1
ATOM 1268 C C . TRP A 1 166 ? 13.794 1.126 -10.937 1.00 89.81 166 TRP A C 1
ATOM 127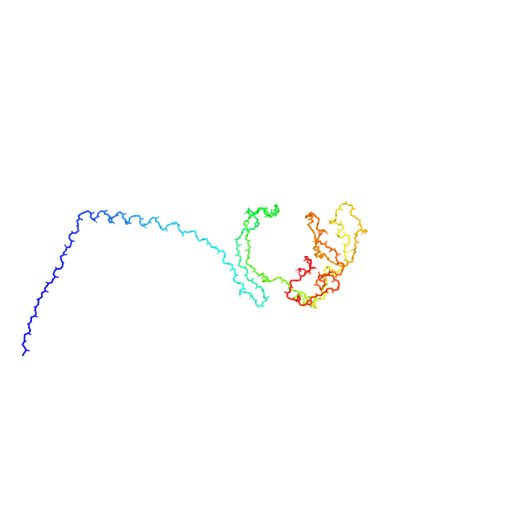0 O O . TRP A 1 166 ? 14.694 1.056 -11.775 1.00 89.81 166 TRP A O 1
ATOM 1280 N N . GLN A 1 167 ? 12.768 0.279 -10.926 1.00 93.06 167 GLN A N 1
ATOM 1281 C CA . GLN A 1 167 ? 12.650 -0.814 -11.876 1.00 93.06 167 GLN A CA 1
ATOM 1282 C C . GLN A 1 167 ? 11.647 -0.439 -12.968 1.00 93.06 167 GLN A C 1
ATOM 1284 O O . GLN A 1 167 ? 10.436 -0.370 -12.741 1.00 93.06 167 GLN A O 1
ATOM 1289 N N . GLN A 1 168 ? 12.157 -0.229 -14.183 1.00 93.50 168 GLN A N 1
ATOM 1290 C CA . GLN A 1 168 ? 11.321 -0.078 -15.376 1.00 93.50 168 GLN A CA 1
ATOM 1291 C C . GLN A 1 168 ? 10.405 -1.294 -15.527 1.00 93.50 168 GLN A C 1
ATOM 1293 O O . GLN A 1 168 ? 10.865 -2.432 -15.382 1.00 93.50 168 GLN A O 1
ATOM 1298 N N . GLY A 1 169 ? 9.130 -1.046 -15.828 1.00 94.62 169 GLY A N 1
ATOM 1299 C CA . GLY A 1 169 ? 8.109 -2.082 -15.977 1.00 94.62 169 GLY A CA 1
ATOM 1300 C C . GLY A 1 169 ? 7.739 -2.801 -14.678 1.00 94.62 169 GLY A C 1
ATOM 1301 O O . GLY A 1 169 ? 7.084 -3.836 -14.746 1.00 94.62 169 GLY A O 1
ATOM 1302 N N . ALA A 1 170 ? 8.173 -2.307 -13.511 1.00 96.94 170 ALA A N 1
ATOM 1303 C CA . ALA A 1 170 ? 7.606 -2.753 -12.246 1.00 96.94 170 ALA A CA 1
ATOM 1304 C C . ALA A 1 170 ? 6.258 -2.069 -12.009 1.00 96.94 170 ALA A C 1
ATOM 1306 O O . ALA A 1 170 ? 6.169 -0.843 -11.930 1.00 96.94 170 ALA A O 1
ATOM 1307 N N . ASP A 1 171 ? 5.225 -2.883 -11.869 1.00 97.56 171 ASP A N 1
ATOM 1308 C CA . ASP A 1 171 ? 3.859 -2.471 -11.583 1.00 97.56 171 ASP A CA 1
ATOM 1309 C C . ASP A 1 171 ? 3.190 -3.523 -10.690 1.00 97.56 171 ASP A C 1
ATOM 1311 O O . ASP A 1 171 ? 3.827 -4.460 -10.206 1.00 97.56 171 ASP A O 1
ATOM 1315 N N . TRP A 1 172 ? 1.895 -3.372 -10.442 1.00 98.00 172 TRP A N 1
ATOM 1316 C CA . TRP A 1 172 ? 1.160 -4.277 -9.570 1.00 98.00 172 TRP A CA 1
ATOM 1317 C C . TRP A 1 172 ? 1.054 -5.717 -10.119 1.00 98.00 172 TRP A C 1
ATOM 1319 O O . TRP A 1 172 ? 0.965 -6.645 -9.321 1.00 98.00 172 TRP A O 1
ATOM 1329 N N . ARG A 1 173 ? 1.104 -5.940 -11.446 1.00 97.94 173 ARG A N 1
ATOM 1330 C CA . ARG A 1 173 ? 1.153 -7.283 -12.070 1.00 97.94 173 ARG A CA 1
ATOM 1331 C C . ARG A 1 173 ? 2.567 -7.858 -12.103 1.00 97.94 173 ARG A C 1
ATOM 1333 O O . ARG A 1 173 ? 2.743 -9.081 -12.099 1.00 97.94 173 ARG A O 1
ATOM 1340 N N . HIS A 1 174 ? 3.555 -6.975 -12.120 1.00 97.88 174 HIS A N 1
ATOM 1341 C CA . HIS A 1 174 ? 4.974 -7.262 -12.251 1.00 97.88 174 HIS A CA 1
ATOM 1342 C C . HIS A 1 174 ? 5.766 -6.655 -11.068 1.00 97.88 174 HIS A C 1
ATOM 1344 O O . HIS A 1 174 ? 6.629 -5.799 -11.279 1.00 97.88 174 HIS A O 1
ATOM 1350 N N . PRO A 1 175 ? 5.526 -7.093 -9.810 1.00 96.88 175 PRO A N 1
ATOM 1351 C CA . PRO A 1 175 ? 6.000 -6.394 -8.606 1.00 96.88 175 PRO A CA 1
ATOM 1352 C C . PRO A 1 175 ? 7.521 -6.410 -8.378 1.00 96.88 175 PRO A C 1
ATOM 1354 O O . PRO A 1 175 ? 8.043 -5.720 -7.506 1.00 96.88 175 PRO A O 1
ATOM 1357 N N . PHE A 1 176 ? 8.264 -7.206 -9.147 1.00 95.50 176 PHE A N 1
ATOM 1358 C CA . PHE A 1 176 ? 9.730 -7.217 -9.129 1.00 95.50 176 PHE A CA 1
ATOM 1359 C C . PHE A 1 176 ? 10.330 -6.838 -10.492 1.00 95.50 176 PHE A C 1
ATOM 1361 O O . PHE A 1 176 ? 11.488 -7.146 -10.766 1.00 95.50 176 PHE A O 1
ATOM 1368 N N . GLY A 1 177 ? 9.541 -6.198 -11.363 1.00 95.12 177 GLY A N 1
ATOM 1369 C CA . GLY A 1 177 ? 9.912 -5.871 -12.740 1.00 95.12 177 GLY A CA 1
ATOM 1370 C C . GLY A 1 177 ? 9.296 -6.815 -13.780 1.00 95.12 177 GLY A C 1
ATOM 1371 O O . GLY A 1 177 ? 8.627 -7.786 -13.417 1.00 95.12 177 GLY A O 1
ATOM 1372 N N . PRO A 1 178 ? 9.548 -6.573 -15.077 1.00 94.94 178 PRO A N 1
ATOM 1373 C CA . PRO A 1 178 ? 8.742 -7.076 -16.199 1.00 94.94 178 PRO A CA 1
ATOM 1374 C C . PRO A 1 178 ? 8.720 -8.603 -16.340 1.00 94.94 178 PRO A C 1
ATOM 1376 O O . PRO A 1 178 ? 7.787 -9.162 -16.905 1.00 94.94 178 PRO A O 1
ATOM 1379 N N . GLU A 1 179 ? 9.728 -9.291 -15.804 1.00 96.06 179 GLU A N 1
ATOM 1380 C CA . GLU A 1 179 ? 9.822 -10.757 -15.835 1.00 96.06 179 GLU A CA 1
ATOM 1381 C C . GLU A 1 179 ? 9.114 -11.434 -14.647 1.00 96.06 179 GLU A C 1
ATOM 1383 O O . GLU A 1 179 ? 9.020 -12.661 -14.585 1.00 96.06 179 GLU A O 1
ATOM 1388 N N . SER A 1 180 ? 8.642 -10.656 -13.669 1.00 96.75 180 SER A N 1
ATOM 1389 C CA . SER A 1 180 ? 7.903 -11.172 -12.514 1.00 96.75 180 SER A CA 1
ATOM 1390 C C . SER A 1 180 ? 6.415 -11.340 -12.824 1.00 96.75 180 SER A C 1
ATOM 1392 O O . SER A 1 180 ? 5.930 -10.899 -13.861 1.00 96.75 180 SER A O 1
ATOM 1394 N N . SER A 1 181 ? 5.675 -12.024 -11.953 1.00 97.44 181 SER A N 1
ATOM 1395 C CA . SER A 1 181 ? 4.227 -12.190 -12.108 1.00 97.44 181 SER A CA 1
ATOM 1396 C C . SER A 1 181 ? 3.549 -12.385 -10.757 1.00 97.44 181 SER A C 1
ATOM 1398 O O . SER A 1 181 ? 4.211 -12.647 -9.752 1.00 97.44 181 SER A O 1
ATOM 1400 N N . LEU A 1 182 ? 2.219 -12.345 -10.764 1.00 97.44 182 LEU A N 1
ATOM 1401 C CA . LEU A 1 182 ? 1.371 -12.608 -9.602 1.00 97.44 182 LEU A CA 1
ATOM 1402 C C . LEU A 1 182 ? 1.110 -14.095 -9.321 1.00 97.44 182 LEU A C 1
ATOM 1404 O O . LEU A 1 182 ? 0.260 -14.415 -8.494 1.00 97.44 182 LEU A O 1
ATOM 1408 N N . ALA A 1 183 ? 1.807 -15.017 -9.992 1.00 97.06 183 ALA A N 1
ATOM 1409 C CA . ALA A 1 183 ? 1.572 -16.446 -9.814 1.00 97.06 183 ALA A CA 1
ATOM 1410 C C . ALA A 1 183 ? 1.795 -16.880 -8.352 1.00 97.06 183 ALA A C 1
ATOM 1412 O O . ALA A 1 183 ? 2.916 -16.803 -7.840 1.00 97.06 183 ALA A O 1
ATOM 1413 N N . ASN A 1 184 ? 0.747 -17.421 -7.718 1.00 97.06 184 ASN A N 1
ATOM 1414 C CA . ASN A 1 184 ? 0.702 -17.783 -6.291 1.00 97.06 184 ASN A CA 1
ATOM 1415 C C . ASN A 1 184 ? 0.729 -16.583 -5.320 1.00 97.06 184 ASN A C 1
ATOM 1417 O O . ASN A 1 184 ? 1.000 -16.766 -4.132 1.00 97.06 184 ASN A O 1
ATOM 1421 N N . LEU A 1 185 ? 0.472 -15.368 -5.810 1.00 97.75 185 LEU A N 1
ATOM 1422 C CA . LEU A 1 185 ? 0.392 -14.131 -5.026 1.00 97.75 185 LEU A CA 1
ATOM 1423 C C . LEU A 1 185 ? -1.009 -13.502 -5.085 1.00 97.75 185 LEU A C 1
ATOM 1425 O O . LEU A 1 185 ? -1.188 -12.347 -4.710 1.00 97.75 185 LEU A O 1
ATOM 1429 N N . GLU A 1 186 ? -2.022 -14.243 -5.529 1.00 98.12 186 GLU A N 1
ATOM 1430 C CA . GLU A 1 186 ? -3.366 -13.721 -5.798 1.00 98.12 186 GLU A CA 1
ATOM 1431 C C . GLU A 1 186 ? -4.029 -13.152 -4.533 1.00 98.12 186 GLU A C 1
ATOM 1433 O O . GLU A 1 186 ? -4.701 -12.126 -4.591 1.00 98.12 186 GLU A O 1
ATOM 1438 N N . ASN A 1 187 ? -3.773 -13.773 -3.377 1.00 97.75 187 ASN A N 1
ATOM 1439 C CA . ASN A 1 187 ? -4.279 -13.336 -2.070 1.00 97.75 187 ASN A CA 1
ATOM 1440 C C . ASN A 1 187 ? -3.292 -12.447 -1.296 1.00 97.75 187 ASN A C 1
ATOM 1442 O O . ASN A 1 187 ? -3.534 -12.134 -0.132 1.00 97.75 187 ASN A O 1
ATOM 1446 N N . HIS A 1 188 ? -2.158 -12.082 -1.899 1.00 98.38 188 HIS A N 1
ATOM 1447 C CA . HIS A 1 188 ? -1.246 -11.113 -1.300 1.00 98.38 188 HIS A CA 1
ATOM 1448 C C . HIS A 1 188 ? -1.763 -9.687 -1.531 1.00 98.38 188 HIS A C 1
ATOM 1450 O O . HIS A 1 188 ? -2.476 -9.461 -2.513 1.00 98.38 188 HIS A O 1
ATOM 1456 N N . PRO A 1 189 ? -1.391 -8.729 -0.665 1.00 98.44 189 PRO A N 1
ATOM 1457 C CA . PRO A 1 189 ? -1.710 -7.323 -0.863 1.00 98.44 189 PRO A CA 1
ATOM 1458 C C . PRO A 1 189 ? -1.194 -6.826 -2.212 1.00 98.44 189 PRO A C 1
ATOM 1460 O O . PRO A 1 189 ? -0.062 -7.136 -2.602 1.00 98.44 189 PRO A O 1
ATOM 1463 N N . VAL A 1 190 ? -2.015 -6.045 -2.908 1.00 98.56 190 VAL A N 1
ATOM 1464 C CA . VAL A 1 190 ? -1.585 -5.349 -4.117 1.00 98.56 190 VAL A CA 1
ATOM 1465 C C . VAL A 1 190 ? -0.564 -4.267 -3.759 1.00 98.56 190 VAL A C 1
ATOM 1467 O O . VAL A 1 190 ? -0.712 -3.542 -2.775 1.00 98.56 190 VAL A O 1
ATOM 1470 N N . VAL A 1 191 ? 0.499 -4.168 -4.554 1.00 98.19 191 VAL A N 1
ATOM 1471 C CA . VAL A 1 191 ? 1.597 -3.202 -4.381 1.00 98.19 191 VAL A CA 1
ATOM 1472 C C . VAL A 1 191 ? 1.768 -2.355 -5.642 1.00 98.19 191 VAL A C 1
ATOM 1474 O O . VAL A 1 191 ? 1.063 -2.556 -6.625 1.00 98.19 191 VAL A O 1
ATOM 1477 N N . HIS A 1 192 ? 2.676 -1.375 -5.615 1.00 97.50 192 HIS A N 1
ATOM 1478 C CA . HIS A 1 192 ? 2.868 -0.392 -6.699 1.00 97.50 192 HIS A CA 1
ATOM 1479 C C . HIS A 1 192 ? 1.606 0.412 -7.051 1.00 97.50 192 HIS A C 1
ATOM 1481 O O . HIS A 1 192 ? 1.500 0.985 -8.133 1.00 97.50 192 HIS A O 1
ATOM 1487 N N . VAL A 1 193 ? 0.677 0.495 -6.100 1.00 97.62 193 VAL A N 1
ATOM 1488 C CA . VAL A 1 193 ? -0.498 1.361 -6.137 1.00 97.62 193 VAL A CA 1
ATOM 1489 C C . VAL A 1 193 ? -0.168 2.677 -5.441 1.00 97.62 193 VAL A C 1
ATOM 1491 O O . VAL A 1 193 ? 0.357 2.697 -4.325 1.00 97.62 193 VAL A O 1
ATOM 1494 N N . CYS A 1 194 ? -0.437 3.797 -6.105 1.00 94.31 194 CYS A N 1
ATOM 1495 C CA . CYS A 1 194 ? -0.319 5.112 -5.488 1.00 94.31 194 CYS A CA 1
ATOM 1496 C C . CYS A 1 194 ? -1.664 5.563 -4.899 1.00 94.31 194 CYS A C 1
ATOM 1498 O O . CYS A 1 194 ? -2.694 4.917 -5.071 1.00 94.31 194 CYS A O 1
ATOM 1500 N N . TYR A 1 195 ? -1.671 6.723 -4.242 1.00 94.75 195 TYR A N 1
ATOM 1501 C CA . TYR A 1 195 ? -2.886 7.322 -3.682 1.00 94.75 195 TYR A CA 1
ATOM 1502 C C . TYR A 1 195 ? -4.045 7.417 -4.691 1.00 94.75 195 TYR A C 1
ATOM 1504 O O . TYR A 1 195 ? -5.188 7.164 -4.331 1.00 94.75 195 TYR A O 1
ATOM 1512 N N . TRP A 1 196 ? -3.755 7.746 -5.953 1.00 94.19 196 TRP A N 1
ATOM 1513 C CA . TRP A 1 196 ? -4.773 7.877 -7.001 1.00 94.19 196 TRP A CA 1
ATOM 1514 C C . TRP A 1 196 ? -5.315 6.543 -7.508 1.00 94.19 196 TRP A C 1
ATOM 1516 O O . TRP A 1 196 ? -6.410 6.522 -8.049 1.00 94.19 196 TRP A O 1
ATOM 1526 N N . ASP A 1 197 ? -4.565 5.454 -7.340 1.00 97.12 197 ASP A N 1
ATOM 1527 C CA . ASP A 1 197 ? -5.019 4.111 -7.714 1.00 97.12 197 ASP A CA 1
ATOM 1528 C C . ASP A 1 197 ? -5.942 3.507 -6.644 1.00 97.12 197 ASP A C 1
ATOM 1530 O O . ASP A 1 197 ? -6.682 2.571 -6.932 1.00 97.12 197 ASP A O 1
ATOM 1534 N N . ALA A 1 198 ? -5.883 4.031 -5.415 1.00 96.75 198 ALA A N 1
ATOM 1535 C CA . ALA A 1 198 ? -6.633 3.537 -4.262 1.00 96.75 198 ALA A CA 1
ATOM 1536 C C . ALA A 1 198 ? -7.961 4.276 -4.001 1.00 96.75 198 ALA A C 1
ATOM 1538 O O . ALA A 1 198 ? -8.745 3.819 -3.169 1.00 96.75 198 ALA A O 1
ATOM 1539 N N . LEU A 1 199 ? -8.195 5.423 -4.650 1.00 93.69 199 LEU A N 1
ATOM 1540 C CA . LEU A 1 199 ? -9.401 6.252 -4.501 1.00 93.69 199 LEU A CA 1
ATOM 1541 C C . LEU A 1 199 ? -10.435 5.994 -5.596 1.00 93.69 199 LEU A C 1
ATOM 1543 O O . LEU A 1 199 ? -11.640 6.025 -5.257 1.00 93.69 199 LEU A O 1
#

Secondary structure (DSSP, 8-state):
------------------GGGGSSTTTTTTSSSSSSSS---------PPPGGG--TTSEEEE--EEEEES-SS-TT--GGG---EEEEE--EEEESSPPBHHHHHHHHHHH----GGGSPP-HHHHHTTSPTT--GGG---SSEEEEE---SS---TT-GGGTEEEEET-SSSSBTBTT---TT-TTSBP-S--HHHH-

pLDDT: mean 78.66, std 22.68, range [31.59, 98.62]

Foldseek 3Di:
DDDDDDDDDDDDDDPDDDPVVVVVVVVVVVVVPPPPPPPPPPPPPPPDQDCVCQDPVQKDKDAWDKDWFFDDPDPPDDPVRDDTDIDTDHIDIDHSDAQFQQNLVVVCVVPVDDAPLQAFDPLVVVVVVDPPPDDSVVDDRARWDWAFACDPDDDDPPDPCNGIDTEHQCAQQAPRHDPRGCVVRRGPHGPRHDPVSVD